Protein AF-A0A6J6X0B5-F1 (afdb_monomer_lite)

Structure (mmCIF, N/CA/C/O backbone):
data_AF-A0A6J6X0B5-F1
#
_entry.id   AF-A0A6J6X0B5-F1
#
loop_
_atom_site.group_PDB
_atom_site.id
_atom_site.type_symbol
_atom_site.label_atom_id
_atom_site.label_alt_id
_atom_site.label_comp_id
_atom_site.label_asym_id
_atom_site.label_entity_id
_atom_site.label_seq_id
_atom_site.pdbx_PDB_ins_code
_atom_site.Cartn_x
_atom_site.Cartn_y
_atom_site.Cartn_z
_atom_site.occupancy
_atom_site.B_iso_or_equiv
_atom_site.auth_seq_id
_atom_site.auth_comp_id
_atom_site.auth_asym_id
_atom_site.auth_atom_id
_atom_site.pdbx_PDB_model_num
ATOM 1 N N . MET A 1 1 ? 10.372 -10.178 34.412 1.00 52.25 1 MET A N 1
ATOM 2 C CA . MET A 1 1 ? 10.028 -9.208 33.349 1.00 52.25 1 MET A CA 1
ATOM 3 C C . MET A 1 1 ? 9.030 -8.220 33.935 1.00 52.25 1 MET A C 1
ATOM 5 O O . MET A 1 1 ? 7.958 -8.653 34.340 1.00 52.25 1 MET A O 1
ATOM 9 N N . ALA A 1 2 ? 9.404 -6.947 34.092 1.00 66.31 2 ALA A N 1
ATOM 10 C CA . ALA A 1 2 ? 8.510 -5.926 34.645 1.00 66.31 2 ALA A CA 1
ATOM 11 C C . ALA A 1 2 ? 7.357 -5.658 33.664 1.00 66.31 2 ALA A C 1
ATOM 13 O O . ALA A 1 2 ? 7.589 -5.538 32.460 1.00 66.31 2 ALA A O 1
ATOM 14 N N . ARG A 1 3 ? 6.118 -5.603 34.161 1.00 75.75 3 ARG A N 1
ATOM 15 C CA . ARG A 1 3 ? 4.945 -5.276 33.338 1.00 75.75 3 ARG A CA 1
ATOM 16 C C . ARG A 1 3 ? 4.846 -3.751 33.227 1.00 75.75 3 ARG A C 1
ATOM 18 O O . ARG A 1 3 ? 4.782 -3.065 34.243 1.00 75.75 3 ARG A O 1
ATOM 25 N N . GLY A 1 4 ? 4.868 -3.229 32.002 1.00 88.75 4 GLY A N 1
ATOM 26 C CA . GLY A 1 4 ? 4.650 -1.810 31.712 1.00 88.75 4 GLY A CA 1
ATOM 27 C C . GLY A 1 4 ? 3.237 -1.554 31.182 1.00 88.75 4 GLY A C 1
ATOM 28 O O . GLY A 1 4 ? 2.674 -2.407 30.498 1.00 88.75 4 GLY A O 1
ATOM 29 N N . LEU A 1 5 ? 2.667 -0.390 31.494 1.00 92.00 5 LEU A N 1
ATOM 30 C CA . LEU A 1 5 ? 1.427 0.121 30.897 1.00 92.00 5 LEU A CA 1
ATOM 31 C C . LEU A 1 5 ? 1.783 1.261 29.943 1.00 92.00 5 LEU A C 1
ATOM 33 O O . LEU A 1 5 ? 2.455 2.210 30.342 1.00 92.00 5 LEU A O 1
ATOM 37 N N . GLN A 1 6 ? 1.299 1.198 28.705 1.00 95.00 6 GLN A N 1
ATOM 38 C CA . GLN A 1 6 ? 1.452 2.287 27.745 1.00 95.00 6 GLN A CA 1
ATOM 39 C C . GLN A 1 6 ? 0.264 3.249 27.841 1.00 95.00 6 GLN A C 1
ATOM 41 O O . GLN A 1 6 ? -0.893 2.825 27.819 1.00 95.00 6 GLN A O 1
ATOM 46 N N . CYS A 1 7 ? 0.532 4.550 27.955 1.00 95.31 7 CYS A N 1
ATOM 47 C CA . CYS A 1 7 ? -0.512 5.565 27.973 1.00 95.31 7 CYS A CA 1
ATOM 48 C C . CYS A 1 7 ? -1.160 5.677 26.579 1.00 95.31 7 CYS A C 1
ATOM 50 O O . CYS A 1 7 ? -0.461 6.000 25.619 1.00 95.31 7 CYS A O 1
ATOM 52 N N . PRO A 1 8 ? -2.485 5.506 26.439 1.00 94.06 8 PRO A N 1
ATOM 53 C CA . PRO A 1 8 ? -3.147 5.581 25.136 1.00 94.06 8 PRO A CA 1
ATOM 54 C C . PRO A 1 8 ? -3.218 7.005 24.564 1.00 94.06 8 PRO A C 1
ATOM 56 O O . PRO A 1 8 ? -3.499 7.170 23.385 1.00 94.06 8 PRO A O 1
ATOM 59 N N . ALA A 1 9 ? -2.997 8.038 25.385 1.00 93.38 9 ALA A N 1
ATOM 60 C CA . ALA A 1 9 ? -3.086 9.428 24.941 1.00 93.38 9 ALA A CA 1
ATOM 61 C C . ALA A 1 9 ? -1.769 9.958 24.355 1.00 93.38 9 ALA A C 1
ATOM 63 O O . ALA A 1 9 ? -1.801 10.684 23.370 1.00 93.38 9 ALA A O 1
ATOM 64 N N . CYS A 1 10 ? -0.625 9.615 24.954 1.00 95.19 10 CYS A N 1
ATOM 65 C CA . CYS A 1 10 ? 0.684 10.131 24.532 1.00 95.19 10 CYS A CA 1
ATOM 66 C C . CYS A 1 10 ? 1.710 9.046 24.177 1.00 95.19 10 CYS A C 1
ATOM 68 O O . CYS A 1 10 ? 2.812 9.376 23.760 1.00 95.19 10 CYS A O 1
ATOM 70 N N . GLY A 1 11 ? 1.383 7.761 24.345 1.00 96.00 11 GLY A N 1
ATOM 71 C CA . GLY A 1 11 ? 2.274 6.645 24.011 1.00 96.00 11 GLY A CA 1
ATOM 72 C C . GLY A 1 11 ? 3.385 6.360 25.029 1.00 96.00 11 GLY A C 1
ATOM 73 O O . GLY A 1 11 ? 4.136 5.407 24.831 1.00 96.00 11 GLY A O 1
ATOM 74 N N . GLU A 1 12 ? 3.478 7.132 26.115 1.00 96.38 12 GLU A N 1
ATOM 75 C CA . GLU A 1 12 ? 4.489 6.972 27.171 1.00 96.38 12 GLU A CA 1
ATOM 76 C C . GLU A 1 12 ? 4.373 5.602 27.865 1.00 96.38 12 GLU A C 1
ATOM 78 O O . GLU A 1 12 ? 3.269 5.168 28.210 1.00 96.38 12 GLU A O 1
ATOM 83 N N . HIS A 1 13 ? 5.500 4.922 28.095 1.00 95.00 13 HIS A N 1
ATOM 84 C CA . HIS A 1 13 ? 5.550 3.648 28.823 1.00 95.00 13 HIS A CA 1
ATOM 85 C C . HIS A 1 13 ? 5.800 3.881 30.314 1.00 95.00 13 HIS A C 1
ATOM 87 O O . HIS A 1 13 ? 6.840 4.404 30.709 1.00 95.00 13 HIS A O 1
ATOM 93 N N . HIS A 1 14 ? 4.870 3.439 31.155 1.00 93.19 14 HIS A N 1
ATOM 94 C CA . HIS A 1 14 ? 4.977 3.529 32.608 1.00 93.19 14 HIS A CA 1
ATOM 95 C C . HIS A 1 14 ? 5.323 2.171 33.211 1.00 93.19 14 HIS A C 1
ATOM 97 O O . HIS A 1 14 ? 4.631 1.179 32.967 1.00 93.19 14 HIS A O 1
ATOM 103 N N . ARG A 1 15 ? 6.377 2.130 34.034 1.00 92.50 15 ARG A N 1
ATOM 104 C CA . ARG A 1 15 ? 6.694 0.959 34.860 1.00 92.50 15 ARG A CA 1
ATOM 105 C C . ARG A 1 15 ? 5.747 0.895 36.052 1.00 92.50 15 ARG A C 1
ATOM 107 O O . ARG A 1 15 ? 5.563 1.888 36.750 1.00 92.50 15 ARG A O 1
ATOM 114 N N . ILE A 1 16 ? 5.154 -0.273 36.271 1.00 87.94 16 ILE A N 1
ATOM 115 C CA . ILE A 1 16 ? 4.194 -0.529 37.351 1.00 87.94 16 ILE A CA 1
ATOM 116 C C . ILE A 1 16 ? 4.906 -1.352 38.425 1.00 87.94 16 ILE A C 1
ATOM 118 O O . ILE A 1 16 ? 4.519 -2.474 38.745 1.00 87.94 16 ILE A O 1
ATOM 122 N N . ASP A 1 17 ? 6.008 -0.824 38.941 1.00 84.50 17 ASP A N 1
ATOM 123 C CA . ASP A 1 17 ? 6.748 -1.503 39.996 1.00 84.50 17 ASP A CA 1
ATOM 124 C C . ASP A 1 17 ? 6.083 -1.147 41.338 1.00 84.50 17 ASP A C 1
ATOM 126 O O . ASP A 1 17 ? 6.247 -0.047 41.859 1.00 84.50 17 ASP A O 1
ATOM 130 N N . GLY A 1 18 ? 5.254 -2.058 41.863 1.00 81.69 18 GLY A N 1
ATOM 131 C CA . GLY A 1 18 ? 4.660 -1.952 43.206 1.00 81.69 18 GLY A CA 1
ATOM 132 C C . GLY A 1 18 ? 3.299 -1.250 43.317 1.00 81.69 18 GLY A C 1
ATOM 133 O O . GLY A 1 18 ? 2.804 -1.075 44.428 1.00 81.69 18 GLY A O 1
ATOM 134 N N . ALA A 1 19 ? 2.654 -0.869 42.210 1.00 83.00 19 ALA A N 1
ATOM 135 C CA . ALA A 1 19 ? 1.306 -0.302 42.281 1.00 83.00 19 ALA A CA 1
ATOM 136 C C . ALA A 1 19 ? 0.269 -1.395 42.596 1.00 83.00 19 ALA A C 1
ATOM 138 O O . ALA A 1 19 ? 0.211 -2.425 41.919 1.00 83.00 19 ALA A O 1
ATOM 139 N N . ALA A 1 20 ? -0.576 -1.163 43.604 1.00 84.94 20 ALA A N 1
ATOM 140 C CA . ALA A 1 20 ? -1.647 -2.091 43.946 1.00 84.94 20 ALA A CA 1
ATOM 141 C C . ALA A 1 20 ? -2.627 -2.252 42.762 1.00 84.94 20 ALA A C 1
ATOM 143 O O . ALA A 1 20 ? -2.959 -1.256 42.102 1.00 84.94 20 ALA A O 1
ATOM 144 N N . PRO A 1 21 ? -3.117 -3.471 42.474 1.00 87.62 21 PRO A N 1
ATOM 145 C CA . PRO A 1 21 ? -4.128 -3.678 41.442 1.00 87.62 21 PRO A CA 1
ATOM 146 C C . PRO A 1 21 ? -5.363 -2.813 41.728 1.00 87.62 21 PRO A C 1
ATOM 148 O O . PRO A 1 21 ? -5.846 -2.753 42.855 1.00 87.62 21 PRO A O 1
ATOM 151 N N . GLY A 1 22 ? -5.857 -2.111 40.706 1.00 87.38 22 GLY A N 1
ATOM 152 C CA . GLY A 1 22 ? -6.975 -1.174 40.837 1.00 87.38 22 GLY A CA 1
ATOM 153 C C . GLY A 1 22 ? -6.598 0.248 41.269 1.00 87.38 22 GLY A C 1
ATOM 154 O O . GLY A 1 22 ? -7.472 1.117 41.231 1.00 87.38 22 GLY A O 1
ATOM 155 N N . SER A 1 23 ? -5.332 0.513 41.614 1.00 92.25 23 SER A N 1
ATOM 156 C CA . SER A 1 23 ? -4.853 1.874 41.885 1.00 92.25 23 SER A CA 1
ATOM 157 C C . SER A 1 23 ? -4.859 2.747 40.624 1.00 92.25 23 SER A C 1
ATOM 159 O O . SER A 1 23 ? -4.751 2.268 39.488 1.00 92.25 23 SER A O 1
ATOM 161 N N . THR A 1 24 ? -5.018 4.053 40.829 1.00 93.88 24 THR A N 1
ATOM 162 C CA . THR A 1 24 ? -4.945 5.068 39.776 1.00 93.88 24 THR A CA 1
ATOM 163 C C . THR A 1 24 ? -3.661 5.876 39.902 1.00 93.88 24 THR A C 1
ATOM 165 O O . THR A 1 24 ? -3.331 6.324 40.997 1.00 93.88 24 THR A O 1
ATOM 168 N N . PHE A 1 25 ? -2.973 6.123 38.790 1.00 93.62 25 PHE A N 1
ATOM 169 C CA . PHE A 1 25 ? -1.773 6.964 38.733 1.00 93.62 25 PHE A CA 1
ATOM 170 C C . PHE A 1 25 ? -1.880 7.982 37.591 1.00 93.62 25 PHE A C 1
ATOM 172 O O . PHE A 1 25 ? -2.652 7.794 36.651 1.00 93.62 25 PHE A O 1
ATOM 179 N N . LYS A 1 26 ? -1.136 9.089 37.662 1.00 95.94 26 LYS A N 1
ATOM 180 C CA . LYS A 1 26 ? -1.104 10.097 36.590 1.00 95.94 26 LYS A CA 1
ATOM 181 C C . LYS A 1 26 ? 0.029 9.800 35.609 1.00 95.94 26 LYS A C 1
ATOM 183 O O . LYS A 1 26 ? 1.147 9.507 36.021 1.00 95.94 26 LYS A O 1
ATOM 188 N N . CYS A 1 27 ? -0.259 9.900 34.316 1.00 95.31 27 CYS A N 1
ATOM 189 C CA . CYS A 1 27 ? 0.742 9.810 33.258 1.00 95.31 27 CYS A CA 1
ATOM 190 C C . CYS A 1 27 ? 1.708 11.004 33.332 1.00 95.31 27 CYS A C 1
ATOM 192 O O . CYS A 1 27 ? 1.263 12.149 33.346 1.00 95.31 27 CYS A O 1
ATOM 194 N N . GLY A 1 28 ? 3.018 10.747 33.326 1.00 93.44 28 GLY A N 1
ATOM 195 C CA . GLY A 1 28 ? 4.046 11.796 33.325 1.00 93.44 28 GLY A CA 1
ATOM 196 C C . GLY A 1 28 ? 4.048 12.678 32.069 1.00 93.44 28 GLY A C 1
ATOM 197 O O . GLY A 1 28 ? 4.329 13.864 32.175 1.00 93.44 28 GLY A O 1
ATOM 198 N N . GLY A 1 29 ? 3.680 12.128 30.904 1.00 94.75 29 GLY A N 1
ATOM 199 C CA . GLY A 1 29 ? 3.691 12.862 29.633 1.00 94.75 29 GLY A CA 1
ATOM 200 C C . GLY A 1 29 ? 2.481 13.780 29.428 1.00 94.75 29 GLY A C 1
ATOM 201 O O . GLY A 1 29 ? 2.630 14.926 29.023 1.00 94.75 29 GLY A O 1
ATOM 202 N N . CYS A 1 30 ? 1.266 13.298 29.719 1.00 95.56 30 CYS A N 1
ATOM 203 C CA . CYS A 1 30 ? 0.022 14.032 29.429 1.00 95.56 30 CYS A CA 1
ATOM 204 C C . CYS A 1 30 ? -0.853 14.330 30.654 1.00 95.56 30 CYS A C 1
ATOM 206 O O . CYS A 1 30 ? -1.961 14.841 30.502 1.00 95.56 30 CYS A O 1
ATOM 208 N N . SER A 1 31 ? -0.408 13.992 31.869 1.00 96.25 31 SER A N 1
ATOM 209 C CA . SER A 1 31 ? -1.115 14.190 33.150 1.00 96.25 31 SER A CA 1
ATOM 210 C C . SER A 1 31 ? -2.468 13.476 33.324 1.00 96.25 31 SER A C 1
ATOM 212 O O . SER A 1 31 ? -3.065 13.549 34.402 1.00 96.25 31 SER A O 1
ATOM 214 N N . ARG A 1 32 ? -2.949 12.725 32.320 1.00 95.62 32 ARG A N 1
ATOM 215 C CA . ARG A 1 32 ? -4.179 11.922 32.431 1.00 95.62 32 ARG A CA 1
ATOM 216 C C . ARG A 1 32 ? -4.053 10.836 33.497 1.00 95.62 32 ARG A C 1
ATOM 218 O O . ARG A 1 32 ? -3.011 10.200 33.639 1.00 95.62 32 ARG A O 1
ATOM 225 N N . THR A 1 33 ? -5.143 10.605 34.222 1.00 95.62 33 THR A N 1
ATOM 226 C CA . THR A 1 33 ? -5.249 9.543 35.226 1.00 95.62 33 THR A CA 1
ATOM 227 C C . THR A 1 33 ? -5.516 8.202 34.544 1.00 95.62 33 THR A C 1
ATOM 229 O O . THR A 1 33 ? -6.481 8.061 33.797 1.00 95.62 33 THR A O 1
ATOM 232 N N . LEU A 1 34 ? -4.650 7.223 34.791 1.00 93.00 34 LEU A N 1
ATOM 233 C CA . LEU A 1 34 ? -4.733 5.858 34.282 1.00 93.00 34 LEU A CA 1
ATOM 234 C C . LEU A 1 34 ? -5.042 4.907 35.440 1.00 93.00 34 LEU A C 1
ATOM 236 O O . LEU A 1 34 ? -4.561 5.106 36.556 1.00 93.00 34 LEU A O 1
ATOM 240 N N . ARG A 1 35 ? -5.841 3.871 35.176 1.00 91.75 35 ARG A N 1
ATOM 241 C CA . ARG A 1 35 ? -6.197 2.837 36.155 1.00 91.75 35 ARG A CA 1
ATOM 242 C C . ARG A 1 35 ? -5.430 1.557 35.845 1.00 91.75 35 ARG A C 1
ATOM 244 O O . ARG A 1 35 ? -5.450 1.101 34.703 1.00 91.75 35 ARG A O 1
ATOM 251 N N . VAL A 1 36 ? -4.773 0.977 36.848 1.00 92.69 36 VAL A N 1
ATOM 252 C CA . VAL A 1 36 ? -4.102 -0.322 36.706 1.00 92.69 36 VAL A CA 1
ATOM 253 C C . VAL A 1 36 ? -5.187 -1.401 36.621 1.00 92.69 36 VAL A C 1
ATOM 255 O O . VAL A 1 36 ? -5.964 -1.526 37.576 1.00 92.69 36 VAL A O 1
ATOM 258 N N . PRO A 1 37 ? -5.289 -2.166 35.516 1.00 82.25 37 PRO A N 1
ATOM 259 C CA . PRO A 1 37 ? -6.246 -3.259 35.431 1.00 82.25 37 PRO A CA 1
ATOM 260 C C . PRO A 1 37 ? -5.951 -4.243 36.561 1.00 82.25 37 PRO A C 1
ATOM 262 O O . PRO A 1 37 ? -4.814 -4.686 36.739 1.00 82.25 37 PRO A O 1
ATOM 265 N N . GLY A 1 38 ? -6.969 -4.523 37.375 1.00 82.06 38 GLY A N 1
ATOM 266 C CA . GLY A 1 38 ? -6.853 -5.529 38.417 1.00 82.06 38 GLY A CA 1
ATOM 267 C C . GLY A 1 38 ? -6.470 -6.860 37.782 1.00 82.06 38 GLY A C 1
ATOM 268 O O . GLY A 1 38 ? -6.958 -7.191 36.701 1.00 82.06 38 GLY A O 1
ATOM 269 N N . SER A 1 39 ? -5.583 -7.613 38.437 1.00 69.25 39 SER A N 1
ATOM 270 C CA . SER A 1 39 ? -5.391 -9.014 38.068 1.00 69.25 39 SER A CA 1
ATOM 271 C C . SER A 1 39 ? -6.773 -9.670 38.064 1.00 69.25 39 SER A C 1
ATOM 273 O O . SER A 1 39 ? -7.515 -9.431 39.023 1.00 69.25 39 SER A O 1
ATOM 275 N N . PRO A 1 40 ? -7.155 -10.426 37.015 1.00 70.31 40 PRO A N 1
ATOM 276 C CA . PRO A 1 40 ? -8.426 -11.133 37.014 1.00 70.31 40 PRO A CA 1
ATOM 277 C C . PRO A 1 40 ? -8.503 -11.908 38.323 1.00 70.31 40 PRO A C 1
ATOM 279 O O . PRO A 1 40 ? -7.581 -12.657 38.652 1.00 70.31 40 PRO A O 1
ATOM 282 N N . ALA A 1 41 ? -9.532 -11.613 39.118 1.00 57.62 41 ALA A N 1
ATOM 283 C CA . ALA A 1 41 ? -9.755 -12.297 40.374 1.00 57.62 41 ALA A CA 1
ATOM 284 C C . ALA A 1 41 ? -9.790 -13.790 40.054 1.00 57.62 41 ALA A C 1
ATOM 286 O O . ALA A 1 41 ? -10.599 -14.218 39.230 1.00 57.62 41 ALA A O 1
ATOM 287 N N . THR A 1 42 ? -8.872 -14.556 40.645 1.00 59.34 42 THR A N 1
ATOM 288 C CA . THR A 1 42 ? -8.931 -16.014 40.619 1.00 59.34 42 THR A CA 1
ATOM 289 C C . THR A 1 42 ? -10.353 -16.385 41.030 1.00 59.34 42 THR A C 1
ATOM 291 O O . THR A 1 42 ? -10.757 -15.994 42.131 1.00 59.34 42 THR A O 1
ATOM 294 N N . PRO A 1 43 ? -11.152 -17.025 40.157 1.00 55.75 43 PRO A N 1
ATOM 295 C CA . PRO A 1 43 ? -12.517 -17.362 40.514 1.00 55.75 43 PRO A CA 1
ATOM 296 C C . PRO A 1 43 ? -12.455 -18.227 41.777 1.00 55.75 43 PRO A C 1
ATOM 298 O O . PRO A 1 43 ? -11.626 -19.143 41.831 1.00 55.75 43 PRO A O 1
ATOM 301 N N . PRO A 1 44 ? -13.254 -17.936 42.819 1.00 55.91 44 PRO A N 1
ATOM 302 C CA . PRO A 1 44 ? -13.352 -18.850 43.942 1.00 55.91 44 PRO A CA 1
ATOM 303 C C . PRO A 1 44 ? -13.782 -20.206 43.381 1.00 55.91 44 PRO A C 1
ATOM 305 O O . PRO A 1 44 ? -14.741 -20.280 42.613 1.00 55.91 44 PRO A O 1
ATOM 308 N N . SER A 1 45 ? -13.041 -21.264 43.721 1.00 56.00 45 SER A N 1
ATOM 309 C CA . SER A 1 45 ? -13.440 -22.647 43.467 1.00 56.00 45 SER A CA 1
ATOM 310 C C . SER A 1 45 ? -14.797 -22.889 44.120 1.00 56.00 45 SER A C 1
ATOM 312 O O . SER A 1 45 ? -14.884 -23.240 45.295 1.00 56.00 45 SER A O 1
ATOM 314 N N . SER A 1 46 ? -15.864 -22.661 43.364 1.00 53.88 46 SER A N 1
ATOM 315 C CA . SER A 1 46 ? -17.211 -23.061 43.723 1.00 53.88 46 SER A CA 1
ATOM 316 C C . SER A 1 46 ? -17.373 -24.520 43.334 1.00 53.88 46 SER A C 1
ATOM 318 O O . SER A 1 46 ? -17.504 -24.876 42.164 1.00 53.88 46 SER A O 1
ATOM 320 N N . SER A 1 47 ? -17.303 -25.358 44.358 1.00 50.97 47 SER A N 1
ATOM 321 C CA . SER A 1 47 ? -17.702 -26.753 44.350 1.00 50.97 47 SER A CA 1
ATOM 322 C C . SER A 1 47 ? -19.083 -26.937 43.709 1.00 50.97 47 SER A C 1
ATOM 324 O O . SER A 1 47 ? -20.032 -26.245 44.060 1.00 50.97 47 SER A O 1
ATOM 326 N N . SER A 1 48 ? -19.159 -27.915 42.807 1.00 53.28 48 SER A N 1
ATOM 327 C CA . SER A 1 48 ? -20.287 -28.828 42.591 1.00 53.28 48 SER A CA 1
ATOM 328 C C . SER A 1 48 ? -21.706 -28.242 42.594 1.00 53.28 48 SER A C 1
ATOM 330 O O . SER A 1 48 ? -22.360 -28.192 43.631 1.00 53.28 48 SER A O 1
ATOM 332 N N . ALA A 1 49 ? -22.256 -27.982 41.405 1.00 48.94 49 ALA A N 1
ATOM 333 C CA . ALA A 1 49 ? -23.697 -28.094 41.183 1.00 48.94 49 ALA A CA 1
ATOM 334 C C . ALA A 1 49 ? -23.997 -28.558 39.750 1.00 48.94 49 ALA A C 1
ATOM 336 O O . ALA A 1 49 ? -23.907 -27.817 38.775 1.00 48.94 49 ALA A O 1
ATOM 337 N N . THR A 1 50 ? -24.339 -29.837 39.676 1.00 57.34 50 THR A N 1
ATOM 338 C CA . THR A 1 50 ? -25.009 -30.555 38.595 1.00 57.34 50 THR A CA 1
ATOM 339 C C . THR A 1 50 ? -26.264 -29.829 38.103 1.00 57.34 50 THR A C 1
ATOM 341 O O . THR A 1 50 ? -27.143 -29.532 38.906 1.00 57.34 50 THR A O 1
ATOM 344 N N . SER A 1 51 ? -26.382 -29.620 36.788 1.00 49.31 51 SER A N 1
ATOM 345 C CA . SER A 1 51 ? -27.636 -29.518 36.010 1.00 49.31 51 SER A CA 1
ATOM 346 C C . SER A 1 51 ? -27.244 -29.556 34.524 1.00 49.31 51 SER A C 1
ATOM 348 O O . SER A 1 51 ? -26.622 -28.632 34.019 1.00 49.31 51 SER A O 1
ATOM 350 N N . SER A 1 52 ? -27.269 -30.721 33.878 1.00 48.16 52 SER A N 1
ATOM 351 C CA . SER A 1 52 ? -28.426 -31.269 33.152 1.00 48.16 52 SER A CA 1
ATOM 352 C C . SER A 1 52 ? -28.835 -30.430 31.935 1.00 48.16 52 SER A C 1
ATOM 354 O O . SER A 1 52 ? -29.526 -29.432 32.068 1.00 48.16 52 SER A O 1
ATOM 356 N N . ALA A 1 53 ? -28.400 -30.920 30.768 1.00 53.00 53 ALA A N 1
ATOM 357 C CA . ALA A 1 53 ? -29.095 -30.986 29.479 1.00 53.00 53 ALA A CA 1
ATOM 358 C C . ALA A 1 53 ? -29.859 -29.753 28.949 1.00 53.00 53 ALA A C 1
ATOM 360 O O . ALA A 1 53 ? -30.862 -29.333 29.512 1.00 53.00 53 ALA A O 1
ATOM 361 N N . THR A 1 54 ? -29.529 -29.332 27.723 1.00 50.25 54 THR A N 1
ATOM 362 C CA . THR A 1 54 ? -30.387 -29.602 26.547 1.00 50.25 54 THR A CA 1
ATOM 363 C C . THR A 1 54 ? -29.653 -29.233 25.260 1.00 50.25 54 THR A C 1
ATOM 365 O O . THR A 1 54 ? -29.305 -28.083 25.005 1.00 50.25 54 THR A O 1
ATOM 368 N N . SER A 1 55 ? -29.431 -30.262 24.449 1.00 51.34 55 SER A N 1
ATOM 369 C CA . SER A 1 55 ? -29.045 -30.204 23.048 1.00 51.34 55 SER A CA 1
ATOM 370 C C . SER A 1 55 ? -30.110 -29.495 22.216 1.00 51.34 55 SER A C 1
ATOM 372 O O . SER A 1 55 ? -31.297 -29.769 22.362 1.00 51.34 55 SER A O 1
ATOM 374 N N . SER A 1 56 ? -29.696 -28.682 21.251 1.00 52.94 56 SER A N 1
ATOM 375 C CA . SER A 1 56 ? -30.471 -28.472 20.026 1.00 52.94 56 SER A CA 1
ATOM 376 C C . SER A 1 56 ? -29.506 -28.232 18.878 1.00 52.94 56 SER A C 1
ATOM 378 O O . SER A 1 56 ? -29.026 -27.129 18.633 1.00 52.94 56 SER A O 1
ATOM 380 N N . ALA A 1 57 ? -29.188 -29.343 18.221 1.00 51.62 57 ALA A N 1
ATOM 381 C CA . ALA A 1 57 ? -28.749 -29.360 16.847 1.00 5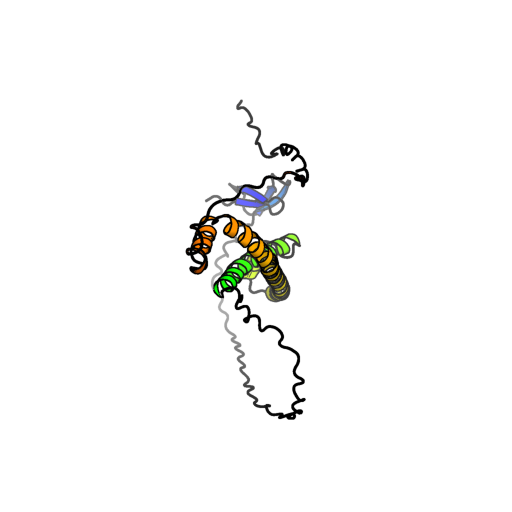1.62 57 ALA A CA 1
ATOM 382 C C . ALA A 1 57 ? -29.922 -28.918 15.964 1.00 51.62 57 ALA A C 1
ATOM 384 O O . ALA A 1 57 ? -31.014 -29.465 16.091 1.00 51.62 57 ALA A O 1
ATOM 385 N N . THR A 1 58 ? -29.667 -28.003 15.033 1.00 49.94 58 THR A N 1
ATOM 386 C CA . THR A 1 58 ? -30.509 -27.850 13.845 1.00 49.94 58 THR A CA 1
ATOM 387 C C . THR A 1 58 ? -29.601 -27.829 12.630 1.00 49.94 58 THR A C 1
ATOM 389 O O . THR A 1 58 ? -29.003 -26.817 12.271 1.00 49.94 58 THR A O 1
ATOM 392 N N . SER A 1 59 ? -29.477 -29.006 12.027 1.00 57.16 59 SER A N 1
ATOM 393 C CA . SER A 1 59 ? -29.024 -29.206 10.657 1.00 57.16 59 SER A CA 1
ATOM 394 C C . SER A 1 59 ? -30.157 -28.871 9.687 1.00 57.16 59 SER A C 1
ATOM 396 O O . SER A 1 59 ? -31.296 -29.256 9.929 1.00 57.16 59 SER A O 1
ATOM 398 N N . SER A 1 60 ? -29.831 -28.212 8.577 1.00 52.50 60 SER A N 1
ATOM 399 C CA . SER A 1 60 ? -30.537 -28.205 7.277 1.00 52.50 60 SER A CA 1
ATOM 400 C C . SER A 1 60 ? -29.579 -27.469 6.321 1.00 52.50 60 SER A C 1
ATOM 402 O O . SER A 1 60 ? -29.329 -26.292 6.538 1.00 52.50 60 SER A O 1
ATOM 404 N N . ALA A 1 61 ? -28.812 -28.052 5.390 1.00 51.59 61 ALA A N 1
ATOM 405 C CA . ALA A 1 61 ? -29.100 -29.040 4.346 1.00 51.59 61 ALA A CA 1
ATOM 406 C C . ALA A 1 61 ? -30.330 -28.651 3.515 1.00 51.59 61 ALA A C 1
ATOM 408 O O . ALA A 1 61 ? -31.421 -28.653 4.071 1.00 51.59 61 ALA A O 1
ATOM 409 N N . THR A 1 62 ? -30.103 -28.315 2.229 1.00 42.78 62 THR A N 1
ATOM 410 C CA . THR A 1 62 ? -31.016 -28.142 1.057 1.00 42.78 62 THR A CA 1
ATOM 411 C C . THR A 1 62 ? -30.455 -26.974 0.218 1.00 42.78 62 THR A C 1
ATOM 413 O O . THR A 1 62 ? -30.174 -25.929 0.786 1.00 42.78 62 THR A O 1
ATOM 416 N N . SER A 1 63 ? -30.194 -26.988 -1.091 1.00 47.09 63 SER A N 1
ATOM 417 C CA . SER A 1 63 ? -30.345 -27.917 -2.224 1.00 47.09 63 SER A CA 1
ATOM 418 C C . SER A 1 63 ? -29.505 -27.327 -3.373 1.00 47.09 63 SER A C 1
ATOM 420 O O . SER A 1 63 ? -29.515 -26.117 -3.582 1.00 47.09 63 SER A O 1
ATOM 422 N N . SER A 1 64 ? -28.689 -28.113 -4.071 1.00 51.53 64 SER A N 1
ATOM 423 C CA . SER A 1 64 ? -28.957 -28.594 -5.439 1.00 51.53 64 SER A CA 1
ATOM 424 C C . SER A 1 64 ? -29.779 -27.639 -6.315 1.00 51.53 64 SER A C 1
ATOM 426 O O . SER A 1 64 ? -31.002 -27.611 -6.236 1.00 51.53 64 SER A O 1
ATOM 428 N N . GLY A 1 65 ? -29.087 -26.922 -7.202 1.00 44.66 65 GLY A N 1
ATOM 429 C CA . GLY A 1 65 ? -29.661 -26.121 -8.283 1.00 44.66 65 GLY A CA 1
ATOM 430 C C . GLY A 1 65 ? -28.762 -26.163 -9.516 1.00 44.66 65 GLY A C 1
ATOM 431 O O . GLY A 1 65 ? -28.151 -25.166 -9.882 1.00 44.66 65 GLY A O 1
ATOM 432 N N . ALA A 1 66 ? -28.646 -27.344 -10.123 1.00 50.69 66 ALA A N 1
ATOM 433 C CA . ALA A 1 66 ? -28.192 -27.493 -11.497 1.00 50.69 66 ALA A CA 1
ATOM 434 C C . ALA A 1 66 ? -29.377 -27.211 -12.438 1.00 50.69 66 ALA A C 1
ATOM 436 O O . ALA A 1 66 ? -30.374 -27.924 -12.403 1.00 50.69 66 ALA A O 1
ATOM 437 N N . ALA A 1 67 ? -29.245 -26.187 -13.277 1.00 50.16 67 ALA A N 1
ATOM 438 C CA . ALA A 1 67 ? -29.993 -25.983 -14.519 1.00 50.16 67 ALA A CA 1
ATOM 439 C C . ALA A 1 67 ? -29.036 -25.201 -15.439 1.00 50.16 67 ALA A C 1
ATOM 441 O O . ALA A 1 67 ? -28.665 -24.073 -15.140 1.00 50.16 67 ALA A O 1
ATOM 442 N N . GLN A 1 68 ? -28.319 -25.845 -16.356 1.00 47.53 68 GLN A N 1
ATOM 443 C CA . GLN A 1 68 ? -28.786 -26.348 -17.648 1.00 47.53 68 GLN A CA 1
ATOM 444 C C . GLN A 1 68 ? -29.295 -25.228 -18.579 1.00 47.53 68 GLN A C 1
ATOM 446 O O . GLN A 1 68 ? -30.369 -24.676 -18.393 1.00 47.53 68 GLN A O 1
ATOM 451 N N . ALA A 1 69 ? -28.490 -25.002 -19.624 1.00 49.06 69 ALA A N 1
ATOM 452 C CA . ALA A 1 69 ? -28.860 -24.620 -20.988 1.00 49.06 69 ALA A CA 1
ATOM 453 C C . ALA A 1 69 ? -29.468 -23.228 -21.271 1.00 49.06 69 ALA A C 1
ATOM 455 O O . ALA A 1 69 ? -30.664 -23.010 -21.115 1.00 49.06 69 ALA A O 1
ATOM 456 N N . LYS A 1 70 ? -28.665 -22.372 -21.931 1.00 49.78 70 LYS A N 1
ATOM 457 C CA . LYS A 1 70 ? -29.041 -21.767 -23.229 1.00 49.78 70 LYS A CA 1
ATOM 458 C C . LYS A 1 70 ? -27.831 -21.163 -23.972 1.00 49.78 70 LYS A C 1
ATOM 460 O O . LYS A 1 70 ? -27.506 -19.993 -23.843 1.00 49.78 70 LYS A O 1
ATOM 465 N N . ALA A 1 71 ? -27.179 -21.989 -24.782 1.00 55.62 71 ALA A N 1
ATOM 466 C CA . ALA A 1 71 ? -26.856 -21.651 -26.172 1.00 55.62 71 ALA A CA 1
ATOM 467 C C . ALA A 1 71 ? -27.792 -22.559 -26.995 1.00 55.62 71 ALA A C 1
ATOM 469 O O . ALA A 1 71 ? -27.951 -23.710 -26.573 1.00 55.62 71 ALA A O 1
ATOM 470 N N . PRO A 1 72 ? -28.490 -22.099 -28.051 1.00 57.16 72 PRO A N 1
ATOM 471 C CA . PRO A 1 72 ? -27.920 -21.354 -29.177 1.00 57.16 72 PRO A CA 1
ATOM 472 C C . PRO A 1 72 ? -28.802 -20.184 -29.671 1.00 57.16 72 PRO A C 1
ATOM 474 O O . PRO A 1 72 ? -30.018 -20.305 -29.719 1.00 57.16 72 PRO A O 1
ATOM 477 N N . GLU A 1 73 ? -28.206 -19.097 -30.161 1.00 49.75 73 GLU A N 1
ATOM 478 C CA . GLU A 1 73 ? -28.869 -18.323 -31.218 1.00 49.75 73 GLU A CA 1
ATOM 479 C C . GLU A 1 73 ? -27.848 -17.930 -32.279 1.00 49.75 73 GLU A C 1
ATOM 481 O O . GLU A 1 73 ? -26.975 -17.082 -32.110 1.00 49.75 73 GLU A O 1
ATOM 486 N N . SER A 1 74 ? -27.947 -18.683 -33.366 1.00 57.53 74 SER A N 1
ATOM 487 C CA . SER A 1 74 ? -27.352 -18.427 -34.659 1.00 57.53 74 SER A CA 1
ATOM 488 C C . SER A 1 74 ? -28.010 -17.179 -35.244 1.00 57.53 74 SER A C 1
ATOM 490 O O . SER A 1 74 ? -29.056 -17.287 -35.880 1.00 57.53 74 SER A O 1
ATOM 492 N N . GLU A 1 75 ? -27.394 -16.008 -35.075 1.00 51.94 75 GLU A N 1
ATOM 493 C CA . GLU A 1 75 ? -27.822 -14.795 -35.771 1.00 51.94 75 GLU A CA 1
ATOM 494 C C . GLU A 1 75 ? -26.842 -14.412 -36.892 1.00 51.94 75 GLU A C 1
ATOM 496 O O . GLU A 1 75 ? -25.768 -13.857 -36.685 1.00 51.94 75 GLU A O 1
ATOM 501 N N . LYS A 1 76 ? -27.292 -14.746 -38.107 1.00 57.12 76 LYS A N 1
ATOM 502 C CA . LYS A 1 76 ? -27.024 -14.130 -39.415 1.00 57.12 76 LYS A CA 1
ATOM 503 C C . LYS A 1 76 ? -25.577 -14.042 -39.943 1.00 57.12 76 LYS A C 1
ATOM 505 O O . LYS A 1 76 ? -24.789 -13.213 -39.488 1.00 57.12 76 LYS A O 1
ATOM 510 N N . PRO A 1 77 ? -25.284 -14.711 -41.082 1.00 56.78 77 PRO A N 1
ATOM 511 C CA . PRO A 1 77 ? -24.169 -14.327 -41.937 1.00 56.78 77 PRO A CA 1
ATOM 512 C C . PRO A 1 77 ? -24.516 -12.992 -42.610 1.00 56.78 77 PRO A C 1
ATOM 514 O O . PRO A 1 77 ? -25.067 -12.937 -43.711 1.00 56.78 77 PRO A O 1
ATOM 517 N N . THR A 1 78 ? -24.215 -11.885 -41.934 1.00 59.03 78 THR A N 1
ATOM 518 C CA . THR A 1 78 ? -24.280 -10.560 -42.552 1.00 59.03 78 THR A CA 1
ATOM 519 C C . THR A 1 78 ? -23.055 -10.393 -43.439 1.00 59.03 78 THR A C 1
ATOM 521 O O . THR A 1 78 ? -21.990 -9.969 -43.009 1.00 59.03 78 THR A O 1
ATOM 524 N N . ARG A 1 79 ? -23.253 -10.795 -44.697 1.00 55.72 79 ARG A N 1
ATOM 525 C CA . ARG A 1 79 ? -22.803 -10.106 -45.908 1.00 55.72 79 ARG A CA 1
ATOM 526 C C . ARG A 1 79 ? -21.396 -9.509 -45.810 1.00 55.72 79 ARG A C 1
ATOM 528 O O . ARG A 1 79 ? -21.220 -8.355 -45.433 1.00 55.72 79 ARG A O 1
ATOM 535 N N . GLN A 1 80 ? -20.430 -10.299 -46.277 1.00 53.81 80 GLN A N 1
ATOM 536 C CA . GLN A 1 80 ? -19.151 -9.847 -46.823 1.00 53.81 80 GLN A CA 1
ATOM 537 C C . GLN A 1 80 ? -19.359 -8.571 -47.657 1.00 53.81 80 GLN A C 1
ATOM 539 O O . GLN A 1 80 ? -19.770 -8.613 -48.819 1.00 53.81 80 GLN A O 1
ATOM 544 N N . VAL A 1 81 ? -19.085 -7.417 -47.051 1.00 59.16 81 VAL A N 1
ATOM 545 C CA . VAL A 1 81 ? -18.879 -6.176 -47.787 1.00 59.16 81 VAL A CA 1
ATOM 546 C C . VAL A 1 81 ? -17.482 -6.273 -48.372 1.00 59.16 81 VAL A C 1
ATOM 548 O O . VAL A 1 81 ? -16.471 -6.169 -47.682 1.00 59.16 81 VAL A O 1
ATOM 551 N N . ARG A 1 82 ? -17.494 -6.591 -49.666 1.00 55.50 82 ARG A N 1
ATOM 552 C CA . ARG A 1 82 ? -16.496 -6.309 -50.692 1.00 55.50 82 ARG A CA 1
ATOM 553 C C . ARG A 1 82 ? -15.402 -5.364 -50.191 1.00 55.50 82 ARG A C 1
ATOM 555 O O . ARG A 1 82 ? -15.621 -4.174 -49.995 1.00 55.50 82 ARG A O 1
ATOM 562 N N . SER A 1 83 ? -14.235 -5.962 -49.994 1.00 48.19 83 SER A N 1
ATOM 563 C CA . SER A 1 83 ? -12.977 -5.306 -49.685 1.00 48.19 83 SER A CA 1
ATOM 564 C C . SER A 1 83 ? -12.652 -4.309 -50.801 1.00 48.19 83 SER A C 1
ATOM 566 O O . SER A 1 83 ? -12.208 -4.690 -51.883 1.00 48.19 83 SER A O 1
ATOM 568 N N . GLU A 1 84 ? -12.936 -3.030 -50.568 1.00 53.56 84 GLU A N 1
ATOM 569 C CA . GLU A 1 84 ? -12.250 -1.958 -51.277 1.00 53.56 84 GLU A CA 1
ATOM 570 C C . GLU A 1 84 ? -10.804 -1.967 -50.796 1.00 53.56 84 GLU A C 1
ATOM 572 O O . GLU A 1 84 ? -10.524 -1.818 -49.603 1.00 53.56 84 GLU A O 1
ATOM 577 N N . ALA A 1 85 ? -9.902 -2.193 -51.749 1.00 55.59 85 ALA A N 1
ATOM 578 C CA . ALA A 1 85 ? -8.463 -2.148 -51.591 1.00 55.59 85 ALA A CA 1
ATOM 579 C C . ALA A 1 85 ? -8.045 -0.778 -51.041 1.00 55.59 85 ALA A C 1
ATOM 581 O O . ALA A 1 85 ? -7.747 0.158 -51.781 1.00 55.59 85 ALA A O 1
ATOM 582 N N . ARG A 1 86 ? -8.040 -0.652 -49.711 1.00 49.72 86 ARG A N 1
ATOM 583 C CA . ARG A 1 86 ? -7.365 0.451 -49.041 1.00 49.72 86 ARG A CA 1
ATOM 584 C C . ARG A 1 86 ? -5.860 0.226 -49.198 1.00 49.72 86 ARG A C 1
ATOM 586 O O . ARG A 1 86 ? -5.392 -0.887 -48.958 1.00 49.72 86 ARG A O 1
ATOM 593 N N . PRO A 1 87 ? -5.111 1.259 -49.611 1.00 57.88 87 PRO A N 1
ATOM 594 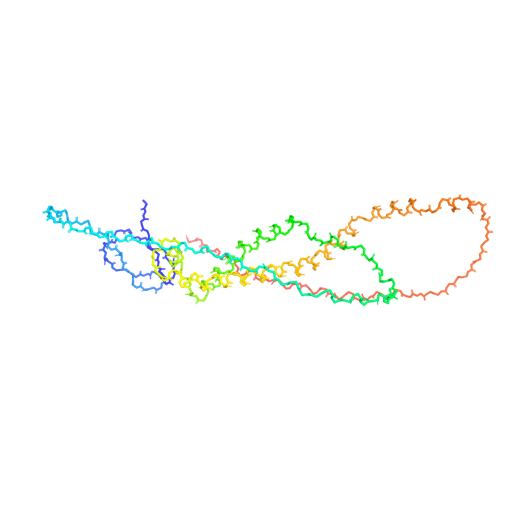C CA . PRO A 1 87 ? -3.685 1.159 -49.875 1.00 57.88 87 PRO A CA 1
ATOM 595 C C . PRO A 1 87 ? -2.972 0.662 -48.622 1.00 57.88 87 PRO A C 1
ATOM 597 O O . PRO A 1 87 ? -3.272 1.136 -47.525 1.00 57.88 87 PRO A O 1
ATOM 600 N N . ASN A 1 88 ? -2.075 -0.309 -48.827 1.00 55.03 88 ASN A N 1
ATOM 601 C CA . ASN A 1 88 ? -1.174 -0.924 -47.853 1.00 55.03 88 ASN A CA 1
ATOM 602 C C . ASN A 1 88 ? -0.859 0.021 -46.688 1.00 55.03 88 ASN A C 1
ATOM 604 O O . ASN A 1 88 ? 0.086 0.812 -46.732 1.00 55.03 88 ASN A O 1
ATOM 608 N N . LYS A 1 89 ? -1.648 -0.088 -45.616 1.00 51.34 89 LYS A N 1
ATOM 609 C CA . LYS A 1 89 ? -1.200 0.356 -44.306 1.00 51.34 89 LYS A CA 1
ATOM 610 C C . LYS A 1 89 ? -0.022 -0.547 -44.007 1.00 51.34 89 LYS A C 1
ATOM 612 O O . LYS A 1 89 ? -0.217 -1.751 -43.875 1.00 51.34 89 LYS A O 1
ATOM 617 N N . PHE A 1 90 ? 1.176 0.031 -44.004 1.00 50.28 90 PHE A N 1
ATOM 618 C CA . PHE A 1 90 ? 2.396 -0.603 -43.530 1.00 50.28 90 PHE A CA 1
ATOM 619 C C . PHE A 1 90 ? 2.047 -1.512 -42.350 1.00 50.28 90 PHE A C 1
ATOM 621 O O . PHE A 1 90 ? 1.683 -1.029 -41.276 1.00 50.28 90 PHE A O 1
ATOM 628 N N . HIS A 1 91 ? 2.103 -2.824 -42.584 1.00 46.38 91 HIS A N 1
ATOM 629 C CA . HIS A 1 91 ? 2.118 -3.822 -41.532 1.00 46.38 91 HIS A CA 1
ATOM 630 C C . HIS A 1 91 ? 3.434 -3.600 -40.791 1.00 46.38 91 HIS A C 1
ATOM 632 O O . HIS A 1 91 ? 4.459 -4.205 -41.097 1.00 46.38 91 HIS A O 1
ATOM 638 N N . LEU A 1 92 ? 3.423 -2.655 -39.852 1.00 54.53 92 LEU A N 1
ATOM 639 C CA . LEU A 1 92 ? 4.390 -2.676 -38.777 1.00 54.53 92 LEU A CA 1
ATOM 640 C C . LEU A 1 92 ? 4.237 -4.058 -38.127 1.00 54.53 92 LEU A C 1
ATOM 642 O O . LEU A 1 92 ? 3.094 -4.474 -37.888 1.00 54.53 92 LEU A O 1
ATOM 646 N N . PRO A 1 93 ? 5.337 -4.802 -37.917 1.00 54.88 93 PRO A N 1
ATOM 647 C CA . PRO A 1 93 ? 5.262 -6.069 -37.210 1.00 54.88 93 PRO A CA 1
ATOM 648 C C . PRO A 1 93 ? 4.498 -5.819 -35.906 1.00 54.88 93 PRO A C 1
ATOM 650 O O . PRO A 1 93 ? 4.718 -4.764 -35.297 1.00 54.88 93 PRO A O 1
ATOM 653 N N . PRO A 1 94 ? 3.563 -6.707 -35.510 1.00 59.31 94 PRO A N 1
ATOM 654 C CA . PRO A 1 94 ? 2.900 -6.589 -34.222 1.00 59.31 94 PRO A CA 1
ATOM 655 C C . PRO A 1 94 ? 4.008 -6.376 -33.204 1.00 59.31 94 PRO A C 1
ATOM 657 O O . PRO A 1 94 ? 4.921 -7.191 -33.095 1.00 59.31 94 PRO A O 1
ATOM 660 N N . TYR A 1 95 ? 4.005 -5.203 -32.579 1.00 47.47 95 TYR A N 1
ATOM 661 C CA . TYR A 1 95 ? 4.995 -4.869 -31.582 1.00 47.47 95 TYR A CA 1
ATOM 662 C C . TYR A 1 95 ? 4.719 -5.856 -30.450 1.00 47.47 95 TYR A C 1
ATOM 664 O O . TYR A 1 95 ? 3.841 -5.627 -29.621 1.00 47.47 95 TYR A O 1
ATOM 672 N N . GLU A 1 96 ? 5.434 -6.982 -30.429 1.00 49.66 96 GLU A N 1
ATOM 673 C CA . GLU A 1 96 ? 5.503 -7.924 -29.311 1.00 49.66 96 GLU A CA 1
ATOM 674 C C . GLU A 1 96 ? 6.224 -7.265 -28.117 1.00 49.66 96 GLU A C 1
ATOM 676 O O . GLU A 1 96 ? 6.981 -7.885 -27.384 1.00 49.66 96 GLU A O 1
ATOM 681 N N . GLY A 1 97 ? 5.967 -5.976 -27.883 1.00 53.31 97 GLY A N 1
ATOM 682 C CA . GLY A 1 97 ? 6.228 -5.265 -26.642 1.00 53.31 97 GLY A CA 1
ATOM 683 C C . GLY A 1 97 ? 5.168 -5.588 -25.594 1.00 53.31 97 GLY A C 1
ATOM 684 O O . GLY A 1 97 ? 4.830 -4.733 -24.779 1.00 53.31 97 GLY A O 1
ATOM 685 N N . ALA A 1 98 ? 4.629 -6.812 -25.606 1.00 57.62 98 ALA A N 1
ATOM 686 C CA . ALA A 1 98 ? 4.037 -7.366 -24.406 1.00 57.62 98 ALA A CA 1
ATOM 687 C C . ALA A 1 98 ? 5.158 -7.341 -23.369 1.00 57.62 98 ALA A C 1
ATOM 689 O O . ALA A 1 98 ? 6.149 -8.058 -23.524 1.00 57.62 98 ALA A O 1
ATOM 690 N N . LEU A 1 99 ? 5.046 -6.459 -22.366 1.00 64.25 99 LEU A N 1
ATOM 691 C CA . LEU A 1 99 ? 5.988 -6.446 -21.253 1.00 64.25 99 LEU A CA 1
ATOM 692 C C . LEU A 1 99 ? 6.219 -7.901 -20.841 1.00 64.25 99 LEU A C 1
ATOM 694 O O . LEU A 1 99 ? 5.226 -8.626 -20.678 1.00 64.25 99 LEU A O 1
ATOM 698 N N . PRO A 1 100 ? 7.487 -8.342 -20.726 1.00 80.31 100 PRO A N 1
ATOM 699 C CA . PRO A 1 100 ? 7.788 -9.739 -20.479 1.00 80.31 100 PRO A CA 1
ATOM 700 C C . PRO A 1 100 ? 6.937 -10.189 -19.301 1.00 80.31 100 PRO A C 1
ATOM 702 O O . PRO A 1 100 ? 6.823 -9.467 -18.312 1.00 80.31 100 PRO A O 1
ATOM 705 N N . LEU A 1 101 ? 6.294 -11.349 -19.419 1.00 82.50 101 LEU A N 1
ATOM 706 C CA . LEU A 1 101 ? 5.339 -11.846 -18.424 1.00 82.50 101 LEU A CA 1
ATOM 707 C C . LEU A 1 101 ? 5.926 -11.772 -16.997 1.00 82.50 101 LEU A C 1
ATOM 709 O O . LEU A 1 101 ? 5.226 -11.435 -16.044 1.00 82.50 101 LEU A O 1
ATOM 713 N N . ALA A 1 102 ? 7.247 -11.941 -16.884 1.00 75.19 102 ALA A N 1
ATOM 714 C CA . ALA A 1 102 ? 8.041 -11.686 -15.688 1.00 75.19 102 ALA A CA 1
ATOM 715 C C . ALA A 1 102 ? 7.893 -10.263 -15.106 1.00 75.19 102 ALA A C 1
ATOM 717 O O . ALA A 1 102 ? 7.631 -10.129 -13.916 1.00 75.19 102 ALA A O 1
ATOM 718 N N . ALA A 1 103 ? 8.007 -9.198 -15.906 1.00 82.31 103 ALA A N 1
ATOM 719 C CA . ALA A 1 103 ? 7.825 -7.817 -15.448 1.00 82.31 103 AL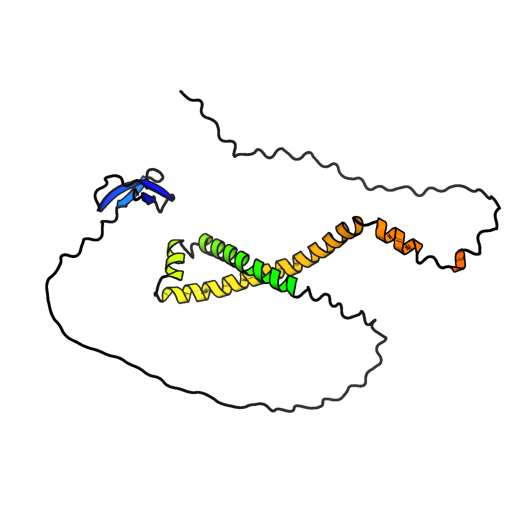A A CA 1
ATOM 720 C C . ALA A 1 103 ? 6.407 -7.575 -14.918 1.00 82.31 103 ALA A C 1
ATOM 722 O O . ALA A 1 103 ? 6.228 -6.874 -13.922 1.00 82.31 103 ALA A O 1
ATOM 723 N N . ARG A 1 104 ? 5.400 -8.210 -15.530 1.00 82.75 104 ARG A N 1
ATOM 724 C CA . ARG A 1 104 ? 4.021 -8.152 -15.036 1.00 82.75 104 ARG A CA 1
ATOM 725 C C . ARG A 1 104 ? 3.889 -8.836 -13.676 1.00 82.75 104 ARG A C 1
ATOM 727 O O . ARG A 1 104 ? 3.295 -8.257 -12.774 1.00 82.75 104 ARG A O 1
ATOM 734 N N . ILE A 1 105 ? 4.475 -10.022 -13.503 1.00 87.00 105 ILE A N 1
ATOM 735 C CA . ILE A 1 105 ? 4.482 -10.718 -12.207 1.00 87.00 105 ILE A CA 1
ATOM 736 C C . ILE A 1 105 ? 5.201 -9.875 -11.149 1.00 87.00 105 ILE A C 1
ATOM 738 O O . ILE A 1 105 ? 4.652 -9.664 -10.073 1.00 87.00 105 ILE A O 1
ATOM 742 N N . VAL A 1 106 ? 6.386 -9.338 -11.455 1.00 86.56 106 VAL A N 1
ATOM 743 C CA . VAL A 1 106 ? 7.151 -8.495 -10.521 1.00 86.56 106 VAL A CA 1
ATOM 744 C C . VAL A 1 106 ? 6.360 -7.243 -10.135 1.00 86.56 106 VAL A C 1
ATOM 746 O O . VAL A 1 106 ? 6.301 -6.900 -8.956 1.00 86.56 106 VAL A O 1
ATOM 749 N N . SER A 1 107 ? 5.688 -6.603 -11.098 1.00 83.38 107 SER A N 1
ATOM 750 C CA . SER A 1 107 ? 4.788 -5.474 -10.837 1.00 83.38 107 SER A CA 1
ATOM 751 C C . SER A 1 107 ? 3.689 -5.849 -9.841 1.00 83.38 107 SER A C 1
ATOM 753 O O . SER A 1 107 ? 3.509 -5.132 -8.861 1.00 83.38 107 SER A O 1
ATOM 755 N N . TRP A 1 108 ? 3.016 -6.991 -10.017 1.00 86.94 108 TRP A N 1
ATOM 756 C CA . TRP A 1 108 ? 2.001 -7.467 -9.070 1.00 86.94 108 TRP A CA 1
ATOM 757 C C . TRP A 1 108 ? 2.579 -7.773 -7.684 1.00 86.94 108 TRP A C 1
ATOM 759 O O . TRP A 1 108 ? 2.005 -7.358 -6.677 1.00 86.94 108 TRP A O 1
ATOM 769 N N . VAL A 1 109 ? 3.733 -8.443 -7.626 1.00 90.50 109 VAL A N 1
ATOM 770 C CA . VAL A 1 109 ? 4.407 -8.806 -6.369 1.00 90.50 109 VAL A CA 1
ATOM 771 C C . VAL A 1 109 ? 4.790 -7.570 -5.553 1.00 90.50 109 VAL A C 1
ATOM 773 O O . VAL A 1 109 ? 4.722 -7.620 -4.330 1.00 90.50 109 VAL A O 1
ATOM 776 N N . ILE A 1 110 ? 5.149 -6.457 -6.200 1.00 88.06 110 ILE A N 1
ATOM 777 C CA . ILE A 1 110 ? 5.478 -5.193 -5.520 1.00 88.06 110 ILE A CA 1
ATOM 778 C C . ILE A 1 110 ? 4.213 -4.371 -5.234 1.00 88.06 110 ILE A C 1
ATOM 780 O O . ILE A 1 110 ? 4.073 -3.800 -4.151 1.00 88.06 110 ILE A O 1
ATOM 784 N N . ALA A 1 111 ? 3.264 -4.322 -6.170 1.00 82.94 111 ALA A N 1
ATOM 785 C CA . ALA A 1 111 ? 2.053 -3.515 -6.041 1.00 82.94 111 ALA A CA 1
ATOM 786 C C . ALA A 1 111 ? 1.162 -3.979 -4.880 1.00 82.94 111 ALA A C 1
ATOM 788 O O . ALA A 1 111 ? 0.602 -3.142 -4.171 1.00 82.94 111 ALA A O 1
ATOM 789 N N . VAL A 1 112 ? 1.047 -5.288 -4.641 1.00 87.38 112 VAL A N 1
ATOM 790 C CA . VAL A 1 112 ? 0.229 -5.852 -3.551 1.00 87.38 112 VAL A CA 1
ATOM 791 C C . VAL A 1 112 ? 0.677 -5.373 -2.155 1.00 87.38 112 VAL A C 1
ATOM 793 O O . VAL A 1 112 ? -0.140 -4.767 -1.458 1.00 87.38 112 VAL A O 1
ATOM 796 N N . PRO A 1 113 ? 1.939 -5.555 -1.718 1.00 89.00 113 PRO A N 1
ATOM 797 C CA . PRO A 1 113 ? 2.384 -5.096 -0.403 1.00 89.00 113 PRO A CA 1
ATOM 798 C C . PRO A 1 113 ? 2.396 -3.569 -0.285 1.00 89.00 113 PRO A C 1
ATOM 800 O O . PRO A 1 113 ? 1.990 -3.039 0.750 1.00 89.00 113 PRO A O 1
ATOM 803 N N . VAL A 1 114 ? 2.792 -2.849 -1.342 1.00 88.69 114 VAL A N 1
ATOM 804 C CA . VAL A 1 114 ? 2.801 -1.376 -1.337 1.00 88.69 114 VAL A CA 1
ATOM 805 C C . VAL A 1 114 ? 1.381 -0.821 -1.200 1.00 88.69 114 VAL A C 1
ATOM 807 O O . VAL A 1 114 ? 1.134 0.020 -0.336 1.00 88.69 114 VAL A O 1
ATOM 810 N N . SER A 1 115 ? 0.423 -1.327 -1.983 1.00 86.06 115 SER A N 1
ATOM 811 C CA . SER A 1 115 ? -0.985 -0.911 -1.883 1.00 86.06 115 SER A CA 1
ATOM 812 C C . SER A 1 115 ? -1.601 -1.271 -0.532 1.00 86.06 115 SER A C 1
ATOM 814 O O . SER A 1 115 ? -2.335 -0.458 0.033 1.00 86.06 115 SER A O 1
ATOM 816 N N . GLY A 1 116 ? -1.257 -2.434 0.032 1.00 86.88 116 GLY A N 1
ATOM 817 C CA . GLY A 1 116 ? -1.654 -2.816 1.388 1.00 86.88 116 GLY A CA 1
ATOM 818 C C . GLY A 1 116 ? -1.148 -1.826 2.440 1.00 86.88 116 GLY A C 1
ATOM 819 O O . GLY A 1 116 ? -1.929 -1.348 3.262 1.00 86.88 116 GLY A O 1
ATOM 820 N N . PHE A 1 117 ? 0.131 -1.448 2.375 1.00 91.31 117 PHE A N 1
ATOM 821 C CA . PHE A 1 117 ? 0.733 -0.509 3.325 1.00 91.31 117 PHE A CA 1
ATOM 822 C C . PHE A 1 117 ? 0.140 0.903 3.214 1.00 91.31 117 PHE A C 1
ATOM 824 O O . PHE A 1 117 ? -0.179 1.523 4.231 1.00 91.31 117 PHE A O 1
ATOM 831 N N . ILE A 1 118 ? -0.060 1.396 1.987 1.00 88.56 118 ILE A N 1
ATOM 832 C CA . ILE A 1 118 ? -0.702 2.693 1.724 1.00 88.56 118 ILE A CA 1
ATOM 833 C C . ILE A 1 118 ? -2.139 2.691 2.258 1.00 88.56 118 ILE A C 1
ATOM 835 O O . ILE A 1 118 ? -2.522 3.604 2.988 1.00 88.56 118 ILE A O 1
ATOM 839 N N . SER A 1 119 ? -2.912 1.644 1.961 1.00 86.88 119 SER A N 1
ATOM 840 C CA . SER A 1 119 ? -4.302 1.518 2.424 1.00 86.88 119 SER A CA 1
ATOM 841 C C . SER A 1 119 ? -4.387 1.484 3.948 1.00 86.88 119 SER A C 1
ATOM 843 O O . SER A 1 119 ? -5.243 2.143 4.536 1.00 86.88 119 SER A O 1
ATOM 845 N N . LEU A 1 120 ? -3.458 0.778 4.603 1.00 85.75 120 LEU A N 1
ATOM 846 C CA . LEU A 1 120 ? -3.371 0.732 6.059 1.00 85.75 120 LEU A CA 1
ATOM 847 C C . LEU A 1 120 ? -3.087 2.121 6.645 1.00 85.75 120 LEU A C 1
ATOM 849 O O . LEU A 1 120 ? -3.753 2.543 7.588 1.00 85.75 120 LEU A O 1
ATOM 853 N N . LYS A 1 121 ? -2.131 2.859 6.068 1.00 90.38 121 LYS A N 1
ATOM 854 C CA . LYS A 1 121 ? -1.810 4.225 6.504 1.00 90.38 121 LYS A CA 1
ATOM 855 C C . LYS A 1 121 ? -2.989 5.173 6.332 1.00 90.38 121 LYS A C 1
ATOM 857 O O . LYS A 1 121 ? -3.269 5.920 7.262 1.00 90.38 121 LYS A O 1
ATOM 862 N N . ILE A 1 122 ? -3.698 5.112 5.205 1.00 87.06 122 ILE A N 1
ATOM 863 C CA . ILE A 1 122 ? -4.898 5.925 4.960 1.00 87.06 122 ILE A CA 1
ATOM 864 C C . ILE A 1 122 ? -5.990 5.594 5.985 1.00 87.06 122 ILE A C 1
ATOM 866 O O . ILE A 1 122 ? -6.566 6.502 6.581 1.00 87.06 122 ILE A O 1
ATOM 870 N N . ALA A 1 123 ? -6.236 4.310 6.254 1.00 85.44 123 ALA A N 1
ATOM 871 C CA . ALA A 1 123 ? -7.240 3.889 7.228 1.00 85.44 123 ALA A CA 1
ATOM 872 C C . ALA A 1 123 ? -6.919 4.358 8.659 1.00 85.44 123 ALA A C 1
ATOM 874 O O . ALA A 1 123 ? -7.819 4.792 9.379 1.00 85.44 123 ALA A O 1
ATOM 875 N N . VAL A 1 124 ? -5.641 4.322 9.055 1.00 87.06 124 VAL A N 1
ATOM 876 C CA . VAL A 1 124 ? -5.178 4.875 10.339 1.00 87.06 124 VAL A CA 1
ATOM 877 C C . VAL A 1 124 ? -5.326 6.398 10.362 1.00 87.06 124 VAL A C 1
ATOM 879 O O . VAL A 1 124 ? -5.775 6.948 11.364 1.00 87.06 124 VAL A O 1
ATOM 882 N N . LEU A 1 125 ? -4.995 7.083 9.262 1.00 90.44 125 LEU A N 1
ATOM 883 C CA . LEU A 1 125 ? -5.047 8.546 9.174 1.00 90.44 125 LEU A CA 1
ATOM 884 C C . LEU A 1 125 ? -6.476 9.090 9.322 1.00 90.44 125 LEU A C 1
ATOM 886 O O . LEU A 1 125 ? -6.682 10.104 9.979 1.00 90.44 125 LEU A O 1
ATOM 890 N N . ILE A 1 126 ? -7.460 8.402 8.736 1.00 91.12 126 ILE A N 1
ATOM 891 C CA . ILE A 1 126 ? -8.883 8.772 8.820 1.00 91.12 126 ILE A CA 1
ATOM 892 C C . ILE A 1 126 ? -9.485 8.363 10.185 1.00 91.12 126 ILE A C 1
ATOM 894 O O . ILE A 1 126 ? -10.624 8.699 10.496 1.00 91.12 126 ILE A O 1
ATOM 898 N N . GLY A 1 127 ? -8.733 7.642 11.029 1.00 87.19 127 GLY A N 1
ATOM 899 C CA . GLY A 1 127 ? -9.225 7.110 12.305 1.00 87.19 127 GLY A CA 1
ATOM 900 C C . GLY A 1 127 ? -10.201 5.941 12.142 1.00 87.19 127 GLY A C 1
ATOM 901 O O . GLY A 1 127 ? -10.889 5.572 13.089 1.00 87.19 127 GLY A O 1
ATOM 902 N N . LEU A 1 128 ? -10.261 5.355 10.943 1.00 79.94 128 LEU A N 1
ATOM 903 C CA . LEU A 1 128 ? -11.143 4.241 10.589 1.00 79.94 128 LEU A CA 1
ATOM 904 C C . LEU A 1 128 ? -10.659 2.916 11.194 1.00 79.94 128 LEU A C 1
ATOM 906 O O . LEU A 1 128 ? -11.467 2.027 11.457 1.00 79.94 128 LEU A O 1
ATOM 910 N N . LEU A 1 129 ? -9.347 2.787 11.417 1.00 80.25 129 LEU A N 1
ATOM 911 C CA . LEU A 1 129 ? -8.738 1.666 12.126 1.00 80.25 129 LEU A CA 1
ATOM 912 C C . LEU A 1 129 ? -7.795 2.172 13.222 1.00 80.25 129 LEU A C 1
ATOM 914 O O . LEU A 1 129 ? -6.756 2.768 12.940 1.00 80.25 129 LEU A O 1
ATOM 918 N N . SER A 1 130 ? -8.127 1.866 14.476 1.00 83.56 130 SER A N 1
ATOM 919 C CA . SER A 1 130 ? -7.155 1.877 15.573 1.00 83.56 130 SER A CA 1
ATOM 920 C C . SER A 1 130 ? -6.287 0.615 15.506 1.00 83.56 130 SER A C 1
ATOM 922 O O . SER A 1 130 ? -6.736 -0.432 15.040 1.00 83.56 130 SER A O 1
ATOM 924 N N . THR A 1 131 ? -5.050 0.662 16.002 1.00 81.25 131 THR A N 1
ATOM 925 C CA . THR A 1 131 ? -4.152 -0.509 16.045 1.00 81.25 131 THR A CA 1
ATOM 926 C C . THR A 1 131 ? -4.793 -1.705 16.764 1.00 81.25 131 THR A C 1
ATOM 928 O O . THR A 1 131 ? -4.563 -2.850 16.386 1.00 81.25 131 THR A O 1
ATOM 931 N N . ASN A 1 132 ? -5.661 -1.436 17.747 1.00 82.75 132 ASN A N 1
ATOM 932 C CA . ASN A 1 132 ? -6.437 -2.460 18.451 1.00 82.75 132 ASN A CA 1
ATOM 933 C C . ASN A 1 132 ? -7.540 -3.071 17.571 1.00 82.75 132 ASN A C 1
ATOM 935 O O . ASN A 1 132 ? -7.746 -4.280 17.607 1.00 82.75 132 ASN A O 1
ATOM 939 N N . ASP A 1 133 ? -8.188 -2.265 16.723 1.00 81.69 133 ASP A N 1
ATOM 940 C CA . ASP A 1 133 ? -9.187 -2.746 15.761 1.00 81.69 133 ASP A CA 1
ATOM 941 C C . ASP A 1 133 ? -8.558 -3.620 14.674 1.00 81.69 133 ASP A C 1
ATOM 943 O O . ASP A 1 133 ? -9.228 -4.504 14.151 1.00 81.69 133 ASP A O 1
ATOM 947 N N . LEU A 1 134 ? -7.284 -3.403 14.323 1.00 82.38 134 LEU A N 1
ATOM 948 C CA . LEU A 1 134 ? -6.580 -4.257 13.362 1.00 82.38 134 LEU A CA 1
ATOM 949 C C . LEU A 1 134 ? -6.378 -5.673 13.920 1.00 82.38 134 LEU A C 1
ATOM 951 O O . LEU A 1 134 ? -6.535 -6.655 13.196 1.00 82.38 134 LEU A O 1
ATOM 955 N N . ILE A 1 135 ? -6.070 -5.777 15.215 1.00 82.12 135 ILE A N 1
ATOM 956 C CA . ILE A 1 135 ? -5.940 -7.064 15.906 1.00 82.12 135 ILE A CA 1
ATOM 957 C C . ILE A 1 135 ? -7.314 -7.728 16.003 1.00 82.12 135 ILE A C 1
ATOM 959 O O . ILE A 1 135 ? -7.436 -8.900 15.646 1.00 82.12 135 ILE A O 1
ATOM 963 N N . ASP A 1 136 ? -8.358 -6.978 16.360 1.00 80.56 136 ASP A N 1
ATOM 964 C CA . ASP A 1 136 ? -9.742 -7.475 16.360 1.00 80.56 136 ASP A CA 1
ATOM 965 C C . ASP A 1 136 ? -10.238 -7.856 14.956 1.00 80.56 136 ASP A C 1
ATOM 967 O O . ASP A 1 136 ? -11.045 -8.770 14.802 1.00 80.56 136 ASP A O 1
ATOM 971 N N . LEU A 1 137 ? -9.726 -7.231 13.894 1.00 78.81 137 LEU A N 1
ATOM 972 C CA . LEU A 1 137 ? -10.042 -7.614 12.517 1.00 78.81 137 LEU A CA 1
ATOM 973 C C . LEU A 1 137 ? -9.436 -8.976 12.143 1.00 78.81 137 LEU A C 1
ATOM 975 O O . LEU A 1 137 ? -9.976 -9.672 11.281 1.00 78.81 137 LEU A O 1
ATOM 979 N N . ILE A 1 138 ? -8.311 -9.352 12.756 1.00 82.31 138 ILE A N 1
ATOM 980 C CA . ILE A 1 138 ? -7.617 -10.621 12.497 1.00 82.31 138 ILE A CA 1
ATOM 981 C C . ILE A 1 138 ? -8.122 -11.720 13.442 1.00 82.31 138 ILE A C 1
ATOM 983 O O . ILE A 1 138 ? -8.267 -12.865 13.015 1.00 82.31 138 ILE A O 1
ATOM 987 N N . THR A 1 139 ? -8.422 -11.378 14.697 1.00 85.69 139 THR A N 1
ATOM 988 C CA . THR A 1 139 ? -8.731 -12.347 15.766 1.00 85.69 139 THR A CA 1
ATOM 989 C C . THR A 1 139 ? -10.181 -12.332 16.255 1.00 85.69 139 THR A C 1
ATOM 991 O O . THR A 1 139 ? -10.624 -13.311 16.851 1.00 85.69 139 THR A O 1
ATOM 994 N N . GLY A 1 140 ? -10.952 -11.283 15.976 1.00 77.56 140 GLY A N 1
ATOM 995 C CA . GLY A 1 140 ? -12.322 -11.126 16.459 1.00 77.56 140 GLY A CA 1
ATOM 996 C C . GLY A 1 140 ? -13.366 -11.886 15.633 1.00 77.56 140 GLY A C 1
ATOM 997 O O . GLY A 1 140 ? -13.346 -11.898 14.397 1.00 77.56 140 GLY A O 1
ATOM 998 N N . SER A 1 141 ? -14.337 -12.483 16.329 1.00 80.62 141 SER A N 1
ATOM 999 C CA . SER A 1 141 ? -15.490 -13.205 15.760 1.00 80.62 141 SER A CA 1
ATOM 1000 C C . SER A 1 141 ? -16.755 -12.340 15.596 1.00 80.62 141 SER A C 1
ATOM 1002 O O . SER A 1 141 ? -17.833 -12.860 15.317 1.00 80.62 141 SER A O 1
ATOM 1004 N N . GLY A 1 142 ? -16.654 -11.015 15.753 1.00 83.31 142 GLY A N 1
ATOM 1005 C CA . GLY A 1 142 ? -17.804 -10.103 15.725 1.00 83.31 142 GLY A CA 1
ATOM 1006 C C . GLY A 1 142 ? -18.283 -9.715 14.318 1.00 83.31 142 GLY A C 1
ATOM 1007 O O . GLY A 1 142 ? -17.483 -9.454 13.419 1.00 83.31 142 GLY A O 1
ATOM 1008 N N . GLY A 1 143 ? -19.604 -9.578 14.138 1.00 86.12 143 GLY A N 1
ATOM 1009 C CA . GLY A 1 143 ? -20.234 -9.199 12.861 1.00 86.12 143 GLY A CA 1
ATOM 1010 C C . GLY A 1 143 ? -19.788 -7.842 12.286 1.00 86.12 143 GLY A C 1
ATOM 1011 O O . GLY A 1 143 ? -19.781 -7.664 11.069 1.00 86.12 143 GLY A O 1
ATOM 1012 N N . GLY A 1 144 ? -19.313 -6.915 13.129 1.00 82.69 144 GLY A N 1
ATOM 1013 C CA . GLY A 1 144 ? -18.747 -5.627 12.695 1.00 82.69 144 GLY A CA 1
ATOM 1014 C C . GLY A 1 144 ? -17.513 -5.755 11.787 1.00 82.69 144 GLY A C 1
ATOM 1015 O O . GLY A 1 144 ? -17.202 -4.836 11.027 1.00 82.69 144 GLY A O 1
ATOM 1016 N N . ARG A 1 145 ? -16.846 -6.916 11.794 1.00 84.56 145 ARG A N 1
ATOM 1017 C CA . ARG A 1 145 ? -15.713 -7.231 10.916 1.00 84.56 145 ARG A CA 1
ATOM 1018 C C . ARG A 1 145 ? -16.098 -7.240 9.437 1.00 84.56 145 ARG A C 1
ATOM 1020 O O . ARG A 1 145 ? -15.343 -6.721 8.617 1.00 84.56 145 ARG A O 1
ATOM 1027 N N . TYR A 1 146 ? -17.261 -7.796 9.092 1.00 87.62 146 TYR A N 1
ATOM 1028 C CA . TYR A 1 146 ? -17.684 -7.927 7.695 1.00 87.62 146 TYR A CA 1
ATOM 1029 C C . TYR A 1 146 ? -17.980 -6.570 7.067 1.00 87.62 146 TYR A C 1
ATOM 1031 O O . TYR A 1 146 ? -17.556 -6.323 5.945 1.00 87.62 146 TYR A O 1
ATOM 1039 N N . LEU A 1 147 ? -18.618 -5.662 7.813 1.00 87.19 147 LEU A N 1
ATOM 1040 C CA . LEU A 1 147 ? -18.884 -4.305 7.334 1.00 87.19 147 LEU A CA 1
ATOM 1041 C C . LEU A 1 147 ? -17.580 -3.553 7.032 1.00 87.19 147 LEU A C 1
ATOM 1043 O O . LEU A 1 147 ? -17.437 -2.946 5.973 1.00 87.19 147 LEU A O 1
ATOM 1047 N N . ARG A 1 148 ? -16.596 -3.648 7.935 1.00 83.75 148 ARG A N 1
ATOM 1048 C CA . ARG A 1 148 ? -15.270 -3.042 7.741 1.00 83.75 148 ARG A CA 1
ATOM 1049 C C . ARG A 1 148 ? -14.533 -3.661 6.552 1.00 83.75 148 ARG A C 1
ATOM 1051 O O . ARG A 1 148 ? -13.969 -2.922 5.755 1.00 83.75 148 ARG A O 1
ATOM 1058 N N . MET A 1 149 ? -14.585 -4.985 6.389 1.00 85.62 149 MET A N 1
ATOM 1059 C CA . MET A 1 149 ? -14.034 -5.685 5.219 1.00 85.62 149 MET A CA 1
ATOM 1060 C C . MET A 1 149 ? -14.689 -5.225 3.912 1.00 85.62 149 MET A C 1
ATOM 1062 O O . MET A 1 149 ? -13.981 -4.919 2.958 1.00 85.62 149 MET A O 1
ATOM 1066 N N . VAL A 1 150 ? -16.018 -5.107 3.877 1.00 90.62 150 VAL A N 1
ATOM 1067 C CA . VAL A 1 150 ? -16.769 -4.653 2.694 1.00 90.62 150 VAL A CA 1
ATOM 1068 C C . VAL A 1 150 ? -16.387 -3.232 2.279 1.00 90.62 150 VAL A C 1
ATOM 1070 O O . VAL A 1 150 ? -16.367 -2.949 1.088 1.00 90.62 150 VAL A O 1
ATOM 1073 N N . ILE A 1 151 ? -16.041 -2.351 3.223 1.00 87.06 151 ILE A N 1
ATOM 1074 C CA . ILE A 1 151 ? -15.553 -0.993 2.921 1.00 87.06 151 ILE A CA 1
ATOM 1075 C C . ILE A 1 151 ? -14.062 -1.007 2.544 1.00 87.06 151 ILE A C 1
ATOM 1077 O O . ILE A 1 151 ? -13.631 -0.280 1.650 1.00 87.06 151 ILE A O 1
ATOM 1081 N N . PHE A 1 152 ? -13.261 -1.842 3.207 1.00 84.19 152 PHE A N 1
ATOM 1082 C CA . PHE A 1 152 ? -11.812 -1.886 3.014 1.00 84.19 152 PHE A CA 1
ATOM 1083 C C . PHE A 1 152 ? -11.404 -2.519 1.678 1.00 84.19 152 PHE A C 1
ATOM 1085 O O . PHE A 1 152 ? -10.490 -2.022 1.028 1.00 84.19 152 PHE A O 1
ATOM 1092 N N . ILE A 1 153 ? -12.090 -3.577 1.236 1.00 89.12 153 ILE A N 1
ATOM 1093 C CA . ILE A 1 153 ? -11.815 -4.272 -0.033 1.00 89.12 153 ILE A CA 1
ATOM 1094 C C . ILE A 1 153 ? -11.863 -3.331 -1.253 1.00 89.12 153 ILE A C 1
ATOM 1096 O O . ILE A 1 153 ? -10.883 -3.308 -1.998 1.00 89.12 153 ILE A O 1
ATOM 1100 N N . PRO A 1 154 ? -12.932 -2.544 -1.494 1.00 90.19 154 PRO A N 1
ATOM 1101 C CA . PRO A 1 154 ? -12.988 -1.649 -2.645 1.00 90.19 154 PRO A CA 1
ATOM 1102 C C . PRO A 1 154 ? -11.965 -0.517 -2.540 1.00 90.19 154 PRO A C 1
ATOM 1104 O O . PRO A 1 154 ? -11.374 -0.152 -3.554 1.00 90.19 154 PRO A O 1
ATOM 1107 N N . LEU A 1 155 ? -11.704 -0.001 -1.332 1.00 85.19 155 LEU A N 1
ATOM 1108 C CA . LEU A 1 155 ? -10.658 0.999 -1.112 1.00 85.19 155 LEU A CA 1
ATOM 1109 C C . LEU A 1 155 ? -9.281 0.440 -1.489 1.00 85.19 155 LEU A C 1
ATOM 1111 O O . LEU A 1 155 ? -8.545 1.070 -2.245 1.00 85.19 155 LEU A O 1
ATOM 1115 N N . TRP A 1 156 ? -8.956 -0.762 -1.009 1.00 88.56 156 TRP A N 1
ATOM 1116 C CA . TRP A 1 156 ? -7.705 -1.441 -1.328 1.00 88.56 156 TRP A CA 1
ATOM 1117 C C . TRP A 1 156 ? -7.582 -1.712 -2.830 1.00 88.56 156 TRP A C 1
ATOM 1119 O O . TRP A 1 156 ? -6.562 -1.372 -3.423 1.00 88.56 156 TRP A O 1
ATOM 1129 N N . ALA A 1 157 ? -8.641 -2.217 -3.471 1.00 89.88 157 ALA A N 1
ATOM 1130 C CA . ALA A 1 157 ? -8.666 -2.463 -4.911 1.00 89.88 157 ALA A CA 1
ATOM 1131 C C . ALA A 1 157 ? -8.425 -1.183 -5.732 1.00 89.88 157 ALA A C 1
ATOM 1133 O O . ALA A 1 157 ? -7.665 -1.218 -6.700 1.00 89.88 157 ALA A O 1
ATOM 1134 N N . LEU A 1 158 ? -9.012 -0.050 -5.328 1.00 89.50 158 LEU A N 1
ATOM 1135 C CA . LEU A 1 158 ? -8.779 1.256 -5.954 1.00 89.50 158 LEU A CA 1
ATOM 1136 C C . LEU A 1 158 ? -7.316 1.690 -5.838 1.00 89.50 158 LEU A C 1
ATOM 1138 O O . LEU A 1 158 ? -6.729 2.148 -6.819 1.00 89.50 158 LEU A O 1
ATOM 1142 N N . VAL A 1 159 ? -6.711 1.509 -4.661 1.00 85.69 159 VAL A N 1
ATOM 1143 C CA . VAL A 1 159 ? -5.294 1.826 -4.439 1.00 85.69 159 VAL A CA 1
ATOM 1144 C C . VAL A 1 159 ? -4.402 0.914 -5.281 1.00 85.69 159 VAL A C 1
ATOM 1146 O O . VAL A 1 159 ? -3.492 1.410 -5.943 1.00 85.69 159 VAL A O 1
ATOM 1149 N N . THR A 1 160 ? -4.655 -0.397 -5.314 1.00 85.38 160 THR A N 1
ATOM 1150 C CA . THR A 1 160 ? -3.878 -1.330 -6.145 1.00 85.38 160 THR A CA 1
ATOM 1151 C C . THR A 1 160 ? -4.013 -0.993 -7.629 1.00 85.38 160 THR A C 1
ATOM 1153 O O . THR A 1 160 ? -3.000 -0.935 -8.323 1.00 85.38 160 THR A O 1
ATOM 1156 N N . ALA A 1 161 ? -5.226 -0.703 -8.110 1.00 88.56 161 ALA A N 1
ATOM 1157 C CA . ALA A 1 161 ? -5.460 -0.287 -9.490 1.00 88.56 161 ALA A CA 1
ATOM 1158 C C . ALA A 1 161 ? -4.712 1.012 -9.825 1.00 88.56 161 ALA A C 1
ATOM 1160 O O . ALA A 1 161 ? -4.018 1.069 -10.837 1.00 88.56 161 ALA A O 1
ATOM 1161 N N . GLY A 1 162 ? -4.777 2.022 -8.951 1.00 89.62 162 GLY A N 1
ATOM 1162 C CA . GLY A 1 162 ? -4.056 3.283 -9.125 1.00 89.62 162 GLY A CA 1
ATOM 1163 C C . GLY A 1 162 ? -2.538 3.101 -9.152 1.00 89.62 162 GLY A C 1
ATOM 1164 O O . GLY A 1 162 ? -1.872 3.643 -10.030 1.00 89.62 162 GLY A O 1
ATOM 1165 N N . VAL A 1 163 ? -1.986 2.289 -8.244 1.00 85.12 163 VAL A N 1
ATOM 1166 C CA . VAL A 1 163 ? -0.548 1.976 -8.210 1.00 85.12 163 VAL A CA 1
ATOM 1167 C C . VAL A 1 163 ? -0.116 1.241 -9.477 1.00 85.12 163 VAL A C 1
ATOM 1169 O O . VAL A 1 163 ? 0.912 1.589 -10.050 1.00 85.12 163 VAL A O 1
ATOM 1172 N N . VAL A 1 164 ? -0.890 0.259 -9.949 1.00 84.12 164 VAL A N 1
ATOM 1173 C CA . VAL A 1 164 ? -0.581 -0.465 -11.191 1.00 84.12 164 VAL A CA 1
ATOM 1174 C C . VAL A 1 164 ? -0.635 0.473 -12.397 1.00 84.12 164 VAL A C 1
ATOM 1176 O O . VAL A 1 164 ? 0.311 0.475 -13.181 1.00 84.12 164 VAL A O 1
ATOM 1179 N N . SER A 1 165 ? -1.670 1.308 -12.524 1.00 88.25 165 SER A N 1
ATOM 1180 C CA . SER A 1 165 ? -1.758 2.304 -13.602 1.00 88.25 165 SER A CA 1
ATOM 1181 C C . SER A 1 165 ? -0.576 3.268 -13.576 1.00 88.25 165 SER A C 1
ATOM 1183 O O . SER A 1 165 ? 0.044 3.509 -14.609 1.00 88.25 165 SER A O 1
ATOM 1185 N N . LEU A 1 166 ? -0.198 3.749 -12.389 1.00 87.00 166 LEU A N 1
ATOM 1186 C CA . LEU A 1 166 ? 0.940 4.646 -12.223 1.00 87.00 166 LEU A CA 1
ATOM 1187 C C . LEU A 1 166 ? 2.254 3.949 -12.593 1.00 87.00 166 LEU A C 1
ATOM 1189 O O . LEU A 1 166 ? 3.071 4.539 -13.288 1.00 87.00 166 LEU A O 1
ATOM 1193 N N . ILE A 1 167 ? 2.455 2.687 -12.207 1.00 83.94 167 ILE A N 1
ATOM 1194 C CA . ILE A 1 167 ? 3.639 1.908 -12.602 1.00 83.94 167 ILE A CA 1
ATOM 1195 C C . ILE A 1 167 ? 3.684 1.693 -14.117 1.00 83.94 167 ILE A C 1
ATOM 1197 O O . ILE A 1 167 ? 4.768 1.760 -14.688 1.00 83.94 167 ILE A O 1
ATOM 1201 N N . LEU A 1 168 ? 2.552 1.441 -14.774 1.00 83.19 168 LEU A N 1
ATOM 1202 C CA . LEU A 1 168 ? 2.515 1.244 -16.224 1.00 83.19 168 LEU A CA 1
ATOM 1203 C C . LEU A 1 168 ? 2.816 2.556 -16.967 1.00 83.19 168 LEU A C 1
ATOM 1205 O O . LEU A 1 168 ? 3.721 2.587 -17.798 1.00 83.19 168 LEU A O 1
ATOM 1209 N N . GLU A 1 169 ? 2.156 3.657 -16.603 1.00 90.62 169 GLU A N 1
ATOM 1210 C CA . GLU A 1 169 ? 2.372 4.965 -17.238 1.00 90.62 169 GLU A CA 1
ATOM 1211 C C . GLU A 1 169 ? 3.766 5.544 -16.953 1.00 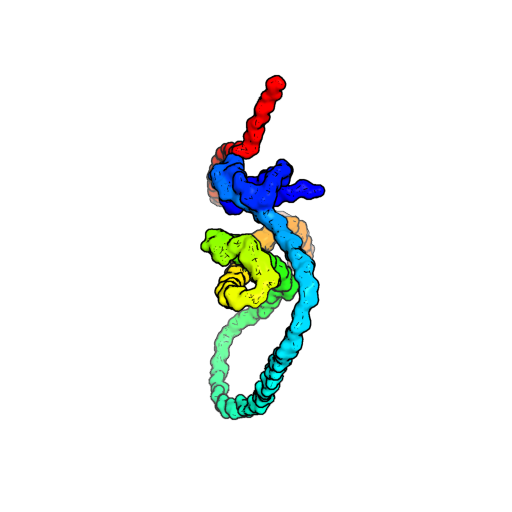90.62 169 GLU A C 1
ATOM 1213 O O . GLU A 1 169 ? 4.448 6.051 -17.849 1.00 90.62 169 GLU A O 1
ATOM 1218 N N . VAL A 1 170 ? 4.217 5.479 -15.697 1.00 87.69 170 VAL A N 1
ATOM 1219 C CA . VAL A 1 170 ? 5.545 5.967 -15.302 1.00 87.69 170 VAL A CA 1
ATOM 1220 C C . VAL A 1 170 ? 6.627 5.021 -15.802 1.00 87.69 170 VAL A C 1
ATOM 1222 O O . VAL A 1 170 ? 7.689 5.486 -16.205 1.00 87.69 170 VAL A O 1
ATOM 1225 N N . GLY A 1 171 ? 6.363 3.715 -15.829 1.00 82.88 171 GLY A N 1
ATOM 1226 C CA . GLY A 1 171 ? 7.287 2.694 -16.312 1.00 82.88 171 GLY A CA 1
ATOM 1227 C C . GLY A 1 171 ? 7.636 2.879 -17.782 1.00 82.88 171 GLY A C 1
ATOM 1228 O O . GLY A 1 171 ? 8.816 2.835 -18.125 1.00 82.88 171 GLY A O 1
ATOM 1229 N N . GLU A 1 172 ? 6.657 3.181 -18.636 1.00 85.19 172 GLU A N 1
ATOM 1230 C CA . GLU A 1 172 ? 6.913 3.499 -20.047 1.00 85.19 172 GLU A CA 1
ATOM 1231 C C . GLU A 1 172 ? 7.783 4.750 -20.202 1.00 85.19 172 GLU A C 1
ATOM 1233 O O . GLU A 1 172 ? 8.760 4.751 -20.958 1.00 85.19 172 GLU A O 1
ATOM 1238 N N . ARG A 1 173 ? 7.493 5.802 -19.425 1.00 85.19 173 ARG A N 1
ATOM 1239 C CA . ARG A 1 173 ? 8.303 7.030 -19.419 1.00 85.19 173 ARG A CA 1
ATOM 1240 C C . ARG A 1 173 ? 9.718 6.781 -18.899 1.00 85.19 173 ARG A C 1
ATOM 1242 O O . ARG A 1 173 ? 10.673 7.345 -19.436 1.00 85.19 173 ARG A O 1
ATOM 1249 N N . LEU A 1 174 ? 9.873 5.931 -17.884 1.00 84.88 174 LEU A N 1
ATOM 1250 C CA . LEU A 1 174 ? 11.176 5.553 -17.347 1.00 84.88 174 LEU A CA 1
ATOM 1251 C C . LEU A 1 174 ? 11.966 4.745 -18.376 1.00 84.88 174 LEU A C 1
ATOM 1253 O O . LEU A 1 174 ? 13.101 5.103 -18.666 1.00 84.88 174 LEU A O 1
ATOM 1257 N N . LEU A 1 175 ? 11.373 3.710 -18.973 1.00 83.44 175 LEU A N 1
ATOM 1258 C CA . LEU A 1 175 ? 12.017 2.871 -19.989 1.00 83.44 175 LEU A CA 1
ATOM 1259 C C . LEU A 1 175 ? 12.460 3.693 -21.206 1.00 83.44 175 LEU A C 1
ATOM 1261 O O . LEU A 1 175 ? 13.587 3.528 -21.679 1.00 83.44 175 LEU A O 1
ATOM 1265 N N . ALA A 1 176 ? 11.634 4.642 -21.657 1.00 83.69 176 ALA A N 1
ATOM 1266 C CA . ALA A 1 176 ? 11.993 5.566 -22.733 1.00 83.69 176 ALA A CA 1
ATOM 1267 C C . ALA A 1 176 ? 13.202 6.458 -22.380 1.00 83.69 176 ALA A C 1
ATOM 1269 O O . ALA A 1 176 ? 13.998 6.808 -23.256 1.00 83.69 176 ALA A O 1
ATOM 1270 N N . ASN A 1 177 ? 13.371 6.811 -21.103 1.00 87.50 177 ASN A N 1
ATOM 1271 C CA . ASN A 1 177 ? 14.513 7.592 -20.628 1.00 87.50 177 ASN A CA 1
ATOM 1272 C C . ASN A 1 177 ? 15.758 6.724 -20.368 1.00 87.50 177 ASN A C 1
ATOM 1274 O O . ASN A 1 177 ? 16.865 7.142 -20.708 1.00 87.50 177 ASN A O 1
ATOM 1278 N N . TYR A 1 178 ? 15.596 5.503 -19.853 1.00 82.06 178 TYR A N 1
ATOM 1279 C CA . TYR A 1 178 ? 16.690 4.547 -19.635 1.00 82.06 178 TYR A CA 1
ATOM 1280 C C . TYR A 1 178 ? 17.288 4.019 -20.947 1.00 82.06 178 TYR A C 1
ATOM 1282 O O . TYR A 1 178 ? 18.491 3.773 -21.025 1.00 82.06 178 TYR A O 1
ATOM 1290 N N . GLY A 1 179 ? 16.491 3.900 -22.014 1.00 79.19 179 GLY A N 1
ATOM 1291 C CA . GLY A 1 179 ? 17.010 3.545 -23.339 1.00 79.19 179 GLY A CA 1
ATOM 1292 C C . GLY A 1 179 ? 18.039 4.554 -23.861 1.00 79.19 179 GLY A C 1
ATOM 1293 O O . GLY A 1 179 ? 19.032 4.169 -24.478 1.00 79.19 179 GLY A O 1
ATOM 1294 N N . LYS A 1 180 ? 17.861 5.845 -23.550 1.00 80.69 180 LYS A N 1
ATOM 1295 C CA . LYS A 1 180 ? 18.789 6.909 -23.969 1.00 80.69 180 LYS A CA 1
ATOM 1296 C C . LYS A 1 180 ? 20.128 6.823 -23.235 1.00 80.69 180 LYS A C 1
ATOM 1298 O O . LYS A 1 180 ? 21.166 6.996 -23.867 1.00 80.69 180 LYS A O 1
ATOM 1303 N N . THR A 1 181 ? 20.115 6.516 -21.937 1.00 77.81 181 THR A N 1
ATOM 1304 C CA . THR A 1 181 ? 21.344 6.414 -21.130 1.00 77.81 181 THR A CA 1
ATOM 1305 C C . THR A 1 181 ? 22.144 5.154 -21.456 1.00 77.81 181 THR A C 1
ATOM 1307 O O . THR A 1 181 ? 23.370 5.206 -21.534 1.00 77.81 181 THR A O 1
ATOM 1310 N N . LEU A 1 182 ? 21.474 4.032 -21.729 1.00 74.06 182 LEU A N 1
ATOM 1311 C CA . LEU A 1 182 ? 22.153 2.802 -22.150 1.00 74.06 182 LEU A CA 1
ATOM 1312 C C . LEU A 1 182 ? 22.663 2.886 -23.594 1.00 74.06 182 LEU A C 1
ATOM 1314 O O . LEU A 1 182 ? 23.747 2.384 -23.887 1.00 74.06 182 LEU A O 1
ATOM 1318 N N . SER A 1 183 ? 21.939 3.566 -24.490 1.00 69.44 183 SER A N 1
ATOM 1319 C CA . SER A 1 183 ? 22.399 3.776 -25.867 1.00 69.44 183 SER A CA 1
ATOM 1320 C C . SER A 1 183 ? 23.606 4.713 -25.953 1.00 69.44 183 SER A C 1
ATOM 1322 O O . SER A 1 183 ? 24.405 4.563 -26.876 1.00 69.44 183 SER A O 1
ATOM 1324 N N . SER A 1 184 ? 23.777 5.655 -25.016 1.00 72.69 184 SER A N 1
ATOM 1325 C CA . SER A 1 184 ? 24.987 6.488 -24.964 1.00 72.69 184 SER A CA 1
ATOM 1326 C C . SER A 1 184 ? 26.179 5.773 -24.327 1.00 72.69 184 SER A C 1
ATOM 1328 O O . SER A 1 184 ? 27.315 6.169 -24.561 1.00 72.69 184 SER A O 1
ATOM 1330 N N . ALA A 1 185 ? 25.942 4.726 -23.531 1.00 74.56 185 ALA A N 1
ATOM 1331 C CA . ALA A 1 185 ? 26.992 3.995 -22.826 1.00 74.56 185 ALA A CA 1
ATOM 1332 C C . ALA A 1 185 ? 27.748 2.978 -23.705 1.00 74.56 185 ALA A C 1
ATOM 1334 O O . ALA A 1 185 ? 28.760 2.444 -23.262 1.00 74.56 185 ALA A O 1
ATOM 1335 N N . ASN A 1 186 ? 27.305 2.711 -24.944 1.00 67.88 186 ASN A N 1
ATOM 1336 C CA . ASN A 1 186 ? 28.008 1.802 -25.860 1.00 67.88 186 ASN A CA 1
ATOM 1337 C C . ASN A 1 186 ? 28.257 2.410 -27.260 1.00 67.88 186 ASN A C 1
ATOM 1339 O O . ASN A 1 186 ? 27.689 1.944 -28.253 1.00 67.88 186 ASN A O 1
ATOM 1343 N N . PRO A 1 187 ? 29.108 3.449 -27.369 1.00 68.50 187 PRO A N 1
ATOM 1344 C CA . PRO A 1 187 ? 29.490 4.026 -28.659 1.00 68.50 187 PRO A CA 1
ATOM 1345 C C . PRO A 1 187 ? 30.364 3.076 -29.501 1.00 68.50 187 PRO A C 1
ATOM 1347 O O . PRO A 1 187 ? 30.332 3.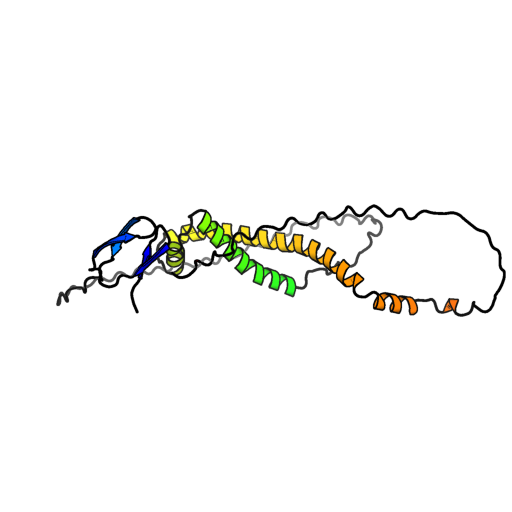143 -30.731 1.00 68.50 187 PRO A O 1
ATOM 1350 N N . GLU A 1 188 ? 31.100 2.154 -28.867 1.00 64.31 188 GLU A N 1
ATOM 1351 C CA . GLU A 1 188 ? 32.010 1.219 -29.548 1.00 64.31 188 GLU A CA 1
ATOM 1352 C C . GLU A 1 188 ? 31.280 0.231 -30.462 1.00 64.31 188 GLU A C 1
ATOM 1354 O O . GLU A 1 188 ? 31.738 -0.052 -31.575 1.00 64.31 188 GLU A O 1
ATOM 1359 N N . ARG A 1 189 ? 30.102 -0.261 -30.053 1.00 62.06 189 ARG A N 1
ATOM 1360 C CA . ARG A 1 189 ? 29.351 -1.220 -30.875 1.00 62.06 189 ARG A CA 1
ATOM 1361 C C . ARG A 1 189 ? 28.831 -0.592 -32.169 1.00 62.06 189 ARG A C 1
ATOM 1363 O O . ARG A 1 189 ? 28.819 -1.265 -33.194 1.00 62.06 189 ARG A O 1
ATOM 1370 N N . SER A 1 190 ? 28.488 0.696 -32.148 1.00 61.06 190 SER A N 1
ATOM 1371 C CA . SER A 1 190 ? 28.013 1.440 -33.325 1.00 61.06 190 SER A CA 1
ATOM 1372 C C . SER A 1 190 ? 29.128 1.760 -34.329 1.00 61.06 190 SER A C 1
ATOM 1374 O O . SER A 1 190 ? 28.869 1.816 -35.533 1.00 61.06 190 SER A O 1
ATOM 1376 N N . ALA A 1 191 ? 30.376 1.915 -33.874 1.00 66.75 191 ALA A N 1
ATOM 1377 C CA . ALA A 1 191 ? 31.524 2.076 -34.770 1.00 66.75 191 ALA A CA 1
ATOM 1378 C C . ALA A 1 191 ? 31.860 0.766 -35.512 1.00 66.75 191 ALA A C 1
ATOM 1380 O O . ALA A 1 191 ? 32.171 0.785 -36.705 1.00 66.75 191 ALA A O 1
ATOM 1381 N N . SER A 1 192 ? 31.716 -0.383 -34.841 1.00 66.31 192 SER A N 1
ATOM 1382 C CA . SER A 1 192 ? 32.022 -1.699 -35.418 1.00 66.31 192 SER A CA 1
ATOM 1383 C C . SER A 1 192 ? 31.033 -2.130 -36.516 1.00 66.31 192 SER A C 1
ATOM 1385 O O . SER A 1 192 ? 31.451 -2.647 -37.556 1.00 66.31 192 SER A O 1
ATOM 1387 N N . THR A 1 193 ? 29.728 -1.864 -36.368 1.00 63.25 193 THR A N 1
ATOM 1388 C CA . THR A 1 193 ? 28.739 -2.205 -37.415 1.00 63.25 193 THR A CA 1
ATOM 1389 C C . THR A 1 193 ? 28.839 -1.303 -38.644 1.00 63.25 193 THR A C 1
ATOM 1391 O O . THR A 1 193 ? 28.561 -1.760 -39.755 1.00 63.25 193 THR A O 1
ATOM 1394 N N . ARG A 1 194 ? 29.284 -0.047 -38.485 1.00 62.47 194 ARG A N 1
ATOM 1395 C CA . ARG A 1 194 ? 29.522 0.863 -39.619 1.00 62.47 194 ARG A CA 1
ATOM 1396 C C . ARG A 1 194 ? 30.698 0.408 -40.487 1.00 62.47 194 ARG A C 1
ATOM 1398 O O . ARG A 1 194 ? 30.647 0.581 -41.698 1.00 62.47 194 ARG A O 1
ATOM 1405 N N . ALA A 1 195 ? 31.705 -0.232 -39.892 1.00 61.81 195 ALA A N 1
ATOM 1406 C CA . ALA A 1 195 ? 32.838 -0.786 -40.632 1.00 61.81 195 ALA A CA 1
ATOM 1407 C C . ALA A 1 195 ? 32.479 -2.042 -41.455 1.00 61.81 195 ALA A C 1
ATOM 1409 O O . ALA A 1 195 ? 33.117 -2.298 -42.471 1.00 61.81 195 ALA A O 1
ATOM 1410 N N . ARG A 1 196 ? 31.453 -2.817 -41.063 1.00 63.12 196 ARG A N 1
ATOM 1411 C CA . ARG A 1 196 ? 31.045 -4.043 -41.787 1.00 63.12 196 ARG A CA 1
ATOM 1412 C C . ARG A 1 196 ? 30.062 -3.827 -42.932 1.00 63.12 196 ARG A C 1
ATOM 1414 O O . ARG A 1 196 ? 30.064 -4.627 -43.857 1.00 63.12 196 ARG A O 1
ATOM 1421 N N . ASN A 1 197 ? 29.240 -2.783 -42.871 1.00 60.19 197 ASN A N 1
ATOM 1422 C CA . ASN A 1 197 ? 28.268 -2.475 -43.925 1.00 60.19 197 ASN A CA 1
ATOM 1423 C C . ASN A 1 197 ? 28.786 -1.441 -44.932 1.00 60.19 197 ASN A C 1
ATOM 1425 O O . ASN A 1 197 ? 27.994 -0.888 -45.693 1.00 60.19 197 ASN A O 1
ATOM 1429 N N . LEU A 1 198 ? 30.095 -1.159 -44.948 1.00 62.78 198 LEU A N 1
ATOM 1430 C CA . LEU A 1 198 ? 30.681 -0.423 -46.059 1.00 62.78 198 LEU A CA 1
ATOM 1431 C C . LEU A 1 198 ? 30.562 -1.312 -47.312 1.00 62.78 198 LEU A C 1
ATOM 1433 O O . LEU A 1 198 ? 31.104 -2.422 -47.301 1.00 62.78 198 LEU A O 1
ATOM 1437 N N . PRO A 1 199 ? 29.841 -0.878 -48.363 1.00 61.75 199 PRO A N 1
ATOM 1438 C CA . PRO A 1 199 ? 29.727 -1.637 -49.600 1.00 61.75 199 PRO A CA 1
ATOM 1439 C C . PRO A 1 199 ? 31.129 -1.949 -50.119 1.00 61.75 199 PRO A C 1
ATOM 1441 O O . PRO A 1 199 ? 31.963 -1.052 -50.265 1.00 61.75 199 PRO A O 1
ATOM 1444 N N . LYS A 1 200 ? 31.394 -3.230 -50.387 1.00 61.03 200 LYS A N 1
ATOM 1445 C CA . LYS A 1 200 ? 32.698 -3.727 -50.855 1.00 61.03 200 LYS A CA 1
ATOM 1446 C C . LYS A 1 200 ? 33.107 -3.128 -52.213 1.00 61.03 200 LYS A C 1
ATOM 1448 O O . LYS A 1 200 ? 34.267 -3.217 -52.603 1.00 61.03 200 LYS A O 1
ATOM 1453 N N . ASP A 1 201 ? 32.178 -2.440 -52.868 1.00 60.66 201 ASP A N 1
ATOM 1454 C CA . ASP A 1 201 ? 32.319 -1.862 -54.201 1.00 60.66 201 ASP A CA 1
ATOM 1455 C C . ASP A 1 201 ? 33.088 -0.527 -54.208 1.00 60.66 201 ASP A C 1
ATOM 1457 O O . ASP A 1 201 ? 33.524 -0.077 -55.263 1.00 60.66 201 ASP A O 1
ATOM 1461 N N . VAL A 1 202 ? 33.336 0.095 -53.045 1.00 56.81 202 VAL A N 1
ATOM 1462 C CA . VAL A 1 202 ? 34.110 1.357 -52.959 1.00 56.81 202 VAL A CA 1
ATOM 1463 C C . VAL A 1 202 ? 35.612 1.112 -52.738 1.00 56.81 202 VAL A C 1
ATOM 1465 O O . VAL A 1 202 ? 36.432 1.998 -52.970 1.00 56.81 202 VAL A O 1
ATOM 1468 N N . ALA A 1 203 ? 36.019 -0.109 -52.370 1.00 56.25 203 ALA A N 1
ATOM 1469 C CA . ALA A 1 203 ? 37.432 -0.450 -52.161 1.00 56.25 203 ALA A CA 1
ATOM 1470 C C . ALA A 1 203 ? 38.252 -0.547 -53.466 1.00 56.25 203 ALA A C 1
ATOM 1472 O O . ALA A 1 203 ? 39.472 -0.667 -53.403 1.00 56.25 203 ALA A O 1
ATOM 1473 N N . SER A 1 204 ? 37.613 -0.459 -54.640 1.00 57.06 204 SER A N 1
ATOM 1474 C CA . SER A 1 204 ? 38.299 -0.525 -55.942 1.00 57.06 204 SER A CA 1
ATOM 1475 C C . SER A 1 204 ? 38.481 0.832 -56.642 1.00 57.06 204 SER A C 1
ATOM 1477 O O . SER A 1 204 ? 39.038 0.864 -57.733 1.00 57.06 204 SER A O 1
ATOM 1479 N N . ALA A 1 205 ? 38.062 1.958 -56.046 1.00 56.69 205 ALA A N 1
ATOM 1480 C CA . ALA A 1 205 ? 38.102 3.273 -56.712 1.00 56.69 205 ALA A CA 1
ATOM 1481 C C . ALA A 1 205 ? 39.168 4.259 -56.178 1.00 56.69 205 ALA A C 1
ATOM 1483 O O . ALA A 1 205 ? 39.227 5.399 -56.627 1.00 56.69 205 ALA A O 1
ATOM 1484 N N . SER A 1 206 ? 40.030 3.858 -55.237 1.00 54.00 206 SER A N 1
ATOM 1485 C CA . SER A 1 206 ? 40.979 4.765 -54.565 1.00 54.00 206 SER A CA 1
ATOM 1486 C C . SER A 1 206 ? 42.438 4.545 -54.996 1.00 54.00 206 SER A C 1
ATOM 1488 O O . SER A 1 206 ? 43.292 4.248 -54.165 1.00 54.00 206 SER A O 1
ATOM 1490 N N . ASN A 1 207 ? 42.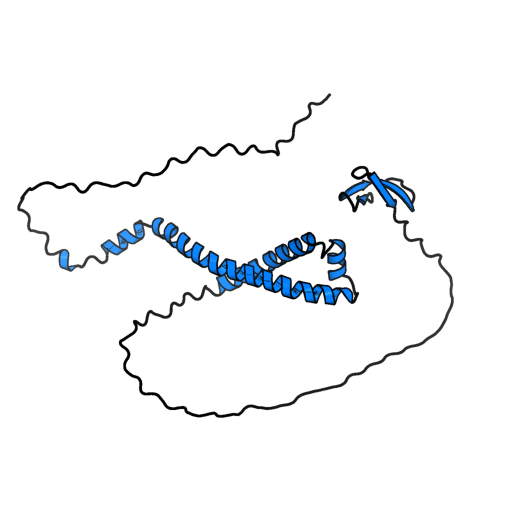733 4.712 -56.288 1.00 55.84 207 ASN A N 1
ATOM 1491 C CA . ASN A 1 207 ? 44.111 4.834 -56.798 1.00 55.84 207 ASN A CA 1
ATOM 1492 C C . ASN A 1 207 ? 44.309 6.043 -57.735 1.00 55.84 207 ASN A C 1
ATOM 1494 O O . ASN A 1 207 ? 45.247 6.077 -58.525 1.00 55.84 207 ASN A O 1
ATOM 1498 N N . SER A 1 208 ? 43.462 7.071 -57.634 1.00 48.41 208 SER A N 1
ATOM 1499 C CA . SER A 1 208 ? 43.632 8.319 -58.386 1.00 48.41 208 SER A CA 1
ATOM 1500 C C . SER A 1 208 ? 43.544 9.541 -57.471 1.00 48.41 208 SER A C 1
ATOM 1502 O O . SER A 1 208 ? 42.464 10.041 -57.168 1.00 48.41 208 SER A O 1
ATOM 1504 N N . SER A 1 209 ? 44.710 10.025 -57.057 1.00 51.78 209 SER A N 1
ATOM 1505 C CA . SER A 1 209 ? 44.960 11.442 -56.757 1.00 51.78 209 SER A CA 1
ATOM 1506 C C . SER A 1 209 ? 45.677 12.063 -57.967 1.00 51.78 209 SER A C 1
ATOM 1508 O O . SER A 1 209 ? 46.283 11.299 -58.722 1.00 51.78 209 SER A O 1
ATOM 1510 N N . PRO A 1 210 ? 45.755 13.402 -58.130 1.00 63.34 210 PRO A N 1
ATOM 1511 C CA . PRO A 1 210 ? 45.114 14.492 -57.376 1.00 63.34 210 PRO A CA 1
ATOM 1512 C C . PRO A 1 210 ? 44.452 15.548 -58.296 1.00 63.34 210 PRO A C 1
ATOM 1514 O O . PRO A 1 210 ? 44.724 15.589 -59.488 1.00 63.34 210 PRO A O 1
ATOM 1517 N N . THR A 1 211 ? 43.681 16.496 -57.749 1.00 47.00 211 THR A N 1
ATOM 1518 C CA . THR A 1 211 ? 43.790 17.924 -58.135 1.00 47.00 211 THR A CA 1
ATOM 1519 C C . THR A 1 211 ? 43.271 18.802 -56.995 1.00 47.00 211 THR A C 1
ATOM 1521 O O . THR A 1 211 ? 42.125 18.696 -56.568 1.00 47.00 211 THR A O 1
ATOM 1524 N N . GLN A 1 212 ? 44.164 19.655 -56.495 1.00 54.22 212 GLN A N 1
ATOM 1525 C CA . GLN A 1 212 ? 43.872 20.790 -55.627 1.00 54.22 212 GLN A CA 1
ATOM 1526 C C . GLN A 1 212 ? 42.978 21.803 -56.352 1.00 54.22 212 GLN A C 1
ATOM 1528 O O . GLN A 1 212 ? 43.327 22.258 -57.435 1.00 54.22 212 GLN A O 1
ATOM 1533 N N . ALA A 1 213 ? 41.912 22.256 -55.697 1.00 55.84 213 ALA A N 1
ATOM 1534 C CA . ALA A 1 213 ? 41.400 23.609 -55.882 1.00 55.84 213 ALA A CA 1
ATOM 1535 C C . ALA A 1 213 ? 40.816 24.093 -54.550 1.00 55.84 213 ALA A C 1
ATOM 1537 O O . ALA A 1 213 ? 39.818 23.579 -54.048 1.00 55.84 213 ALA A O 1
ATOM 1538 N N . GLN A 1 214 ? 41.528 25.044 -53.955 1.00 53.22 214 GLN A N 1
ATOM 1539 C CA . GLN A 1 214 ? 41.079 25.892 -52.859 1.00 53.22 214 GLN A CA 1
ATOM 1540 C C . GLN A 1 214 ? 39.868 26.726 -53.303 1.00 53.22 214 GLN A C 1
ATOM 1542 O O . GLN A 1 214 ? 39.933 27.310 -54.375 1.00 53.22 214 GLN A O 1
ATOM 1547 N N . ASP A 1 215 ? 38.846 26.868 -52.454 1.00 49.03 215 ASP A N 1
ATOM 1548 C CA . ASP A 1 215 ? 38.276 28.179 -52.073 1.00 49.03 215 ASP A CA 1
ATOM 1549 C C . ASP A 1 215 ? 37.269 27.970 -50.923 1.00 49.03 215 ASP A C 1
ATOM 1551 O O . ASP A 1 215 ? 36.266 27.277 -51.052 1.00 49.03 215 ASP A O 1
ATOM 1555 N N . ARG A 1 216 ? 37.676 28.236 -49.680 1.00 49.84 216 ARG A N 1
ATOM 1556 C CA . ARG A 1 216 ? 37.341 29.439 -48.895 1.00 49.84 216 ARG A CA 1
ATOM 1557 C C . ARG A 1 216 ? 35.843 29.696 -48.641 1.00 49.84 216 ARG A C 1
ATOM 1559 O O . ARG A 1 216 ? 35.074 30.107 -49.494 1.00 49.84 216 ARG A O 1
ATOM 1566 N N . THR A 1 217 ? 35.549 29.659 -47.337 1.00 52.09 217 THR A N 1
ATOM 1567 C CA . THR A 1 217 ? 34.718 30.615 -46.578 1.00 52.09 217 THR A CA 1
ATOM 1568 C C . THR A 1 217 ? 33.213 30.701 -46.848 1.00 52.09 217 THR A C 1
ATOM 1570 O O . THR A 1 217 ? 32.771 31.447 -47.709 1.00 52.09 217 THR A O 1
ATOM 1573 N N . ARG A 1 218 ? 32.420 30.166 -45.910 1.00 45.94 218 ARG A N 1
ATOM 1574 C CA . ARG A 1 218 ? 31.577 30.982 -45.003 1.00 45.94 218 ARG A CA 1
ATOM 1575 C C . ARG A 1 218 ? 30.980 30.087 -43.914 1.00 45.94 218 ARG A C 1
ATOM 1577 O O . ARG A 1 218 ? 30.181 29.207 -44.190 1.00 45.94 218 ARG A O 1
ATOM 1584 N N . VAL A 1 219 ? 31.535 30.150 -42.704 1.00 54.59 219 VAL A N 1
ATOM 1585 C CA . VAL A 1 219 ? 30.879 30.760 -41.532 1.00 54.59 219 VAL A CA 1
ATOM 1586 C C . VAL A 1 219 ? 29.412 30.340 -41.419 1.00 54.59 219 VAL A C 1
ATOM 1588 O O . VAL A 1 219 ? 28.534 31.026 -41.926 1.00 54.59 219 VAL A O 1
ATOM 1591 N N . ASN A 1 220 ? 29.148 29.247 -40.704 1.00 50.75 220 ASN A N 1
ATOM 1592 C CA . ASN A 1 220 ? 27.882 29.121 -39.996 1.00 50.75 220 ASN A CA 1
ATOM 1593 C C . ASN A 1 220 ? 28.184 28.877 -38.526 1.00 50.75 220 ASN A C 1
ATOM 1595 O O . ASN A 1 220 ? 28.772 27.871 -38.131 1.00 50.75 220 ASN A O 1
ATOM 1599 N N . ALA A 1 221 ? 27.878 29.926 -37.772 1.00 52.34 221 ALA A N 1
ATOM 1600 C CA . ALA A 1 221 ? 28.193 30.109 -36.382 1.00 52.34 221 ALA A CA 1
ATOM 1601 C C . ALA A 1 221 ? 27.521 29.032 -35.535 1.00 52.34 221 ALA A C 1
ATOM 1603 O O . ALA A 1 221 ? 26.331 28.745 -35.666 1.00 52.34 221 ALA A O 1
ATOM 1604 N N . ALA A 1 222 ? 28.321 28.479 -34.633 1.00 54.06 222 ALA A N 1
ATOM 1605 C CA . ALA A 1 222 ? 27.856 27.768 -33.468 1.00 54.06 222 ALA A CA 1
ATOM 1606 C C . ALA A 1 222 ? 26.971 28.709 -32.635 1.00 54.06 222 ALA A C 1
ATOM 1608 O O . ALA A 1 222 ? 27.468 29.619 -31.977 1.00 54.06 222 ALA A O 1
ATOM 1609 N N . VAL A 1 223 ? 25.658 28.490 -32.670 1.00 59.69 223 VAL A N 1
ATOM 1610 C CA . VAL A 1 223 ? 24.743 28.996 -31.645 1.00 59.69 223 VAL A CA 1
ATOM 1611 C C . VAL A 1 223 ? 24.703 27.933 -30.555 1.00 59.69 223 VAL A C 1
ATOM 1613 O O . VAL A 1 223 ? 24.003 26.929 -30.661 1.00 59.69 223 VAL A O 1
ATOM 1616 N N . ILE A 1 224 ? 25.539 28.133 -29.541 1.00 54.38 224 ILE A N 1
ATOM 1617 C CA . ILE A 1 224 ? 25.459 27.451 -28.252 1.00 54.38 224 ILE A CA 1
ATOM 1618 C C . ILE A 1 224 ? 24.365 28.190 -27.469 1.00 54.38 224 ILE A C 1
ATOM 1620 O O . ILE A 1 224 ? 24.574 29.359 -27.153 1.00 54.38 224 ILE A O 1
ATOM 1624 N N . PRO A 1 225 ? 23.198 27.589 -27.176 1.00 58.81 225 PRO A N 1
ATOM 1625 C CA . PRO A 1 225 ? 22.275 28.196 -26.234 1.00 58.81 225 PRO A CA 1
ATOM 1626 C C . PRO A 1 225 ? 22.874 28.122 -24.828 1.00 58.81 225 PRO A C 1
ATOM 1628 O O . PRO A 1 225 ? 23.258 27.050 -24.348 1.00 58.81 225 PRO A O 1
ATOM 1631 N N . ASP A 1 226 ? 22.957 29.298 -24.212 1.00 53.66 226 ASP A N 1
ATOM 1632 C CA . ASP A 1 226 ? 23.358 29.552 -22.838 1.00 53.66 226 ASP A CA 1
ATOM 1633 C C . ASP A 1 226 ? 22.787 28.522 -21.862 1.00 53.66 226 ASP A C 1
ATOM 1635 O O . ASP A 1 226 ? 21.577 28.326 -21.729 1.00 53.66 226 ASP A O 1
ATOM 1639 N N . ARG A 1 227 ? 23.702 27.878 -21.140 1.00 56.12 227 ARG A N 1
ATOM 1640 C CA . ARG A 1 227 ? 23.414 27.075 -19.957 1.00 56.12 227 ARG A CA 1
ATOM 1641 C C . ARG A 1 227 ? 23.202 28.053 -18.795 1.00 56.12 227 ARG A C 1
ATOM 1643 O O . ARG A 1 227 ? 24.183 28.666 -18.374 1.00 56.12 227 ARG A O 1
ATOM 1650 N N . PRO A 1 228 ? 21.980 28.223 -18.257 1.00 63.91 228 PRO A N 1
ATOM 1651 C CA . PRO A 1 228 ? 21.780 29.088 -17.106 1.00 63.91 228 PRO A CA 1
ATOM 1652 C C . PRO A 1 228 ? 22.557 28.540 -15.906 1.00 63.91 228 PRO A C 1
ATOM 1654 O O . PRO A 1 228 ? 22.550 27.336 -15.627 1.00 63.91 228 PRO A O 1
ATOM 1657 N N . ALA A 1 229 ? 23.256 29.450 -15.232 1.00 59.28 229 ALA A N 1
ATOM 1658 C CA . ALA A 1 229 ? 24.030 29.197 -14.032 1.00 59.28 229 ALA A CA 1
ATOM 1659 C C . ALA A 1 229 ? 23.166 28.496 -12.973 1.00 59.28 229 ALA A C 1
ATOM 1661 O O . ALA A 1 229 ? 22.135 29.012 -12.543 1.00 59.28 229 ALA A O 1
ATOM 1662 N N . GLN A 1 230 ? 23.603 27.309 -12.552 1.00 57.78 230 GLN A N 1
ATOM 1663 C CA . GLN A 1 230 ? 23.104 26.661 -11.347 1.00 57.78 230 GLN A CA 1
ATOM 1664 C C . GLN A 1 230 ? 23.457 27.552 -10.155 1.00 57.78 230 GLN A C 1
ATOM 1666 O O . GLN A 1 230 ? 24.631 27.736 -9.836 1.00 57.78 230 GLN A O 1
ATOM 1671 N N . ALA A 1 231 ? 22.433 28.122 -9.524 1.00 64.88 231 ALA A N 1
ATOM 1672 C CA . ALA A 1 231 ? 22.566 28.774 -8.235 1.00 64.88 231 ALA A CA 1
ATOM 1673 C C . ALA A 1 231 ? 23.106 27.761 -7.204 1.00 64.88 231 ALA A C 1
ATOM 1675 O O . ALA A 1 231 ? 22.686 26.598 -7.227 1.00 64.88 231 ALA A O 1
ATOM 1676 N N . PRO A 1 232 ? 24.024 28.166 -6.308 1.00 64.19 232 PRO A N 1
ATOM 1677 C CA . PRO A 1 232 ? 24.448 27.321 -5.203 1.00 64.19 232 PRO A CA 1
ATOM 1678 C C . PRO A 1 232 ? 23.226 26.992 -4.342 1.00 64.19 232 PRO A C 1
ATOM 1680 O O . PRO A 1 232 ? 22.518 27.886 -3.880 1.00 64.19 232 PRO A O 1
ATOM 1683 N N . ALA A 1 233 ? 22.968 25.693 -4.184 1.00 55.50 233 ALA A N 1
ATOM 1684 C CA . ALA A 1 233 ? 21.956 25.178 -3.283 1.00 55.50 233 ALA A CA 1
ATOM 1685 C C . ALA A 1 233 ? 22.225 25.742 -1.885 1.00 55.50 233 ALA A C 1
ATOM 1687 O O . ALA A 1 233 ? 23.311 25.564 -1.332 1.00 55.50 233 ALA A O 1
ATOM 1688 N N . ALA A 1 234 ? 21.239 26.467 -1.365 1.00 60.31 234 ALA A N 1
ATOM 1689 C CA . ALA A 1 234 ? 21.212 26.878 0.018 1.00 60.31 234 ALA A CA 1
ATOM 1690 C C . ALA A 1 234 ? 21.294 25.621 0.886 1.00 60.31 234 ALA A C 1
ATOM 1692 O O . ALA A 1 234 ? 20.517 24.684 0.718 1.00 60.31 234 ALA A O 1
ATOM 1693 N N . ASP A 1 235 ? 22.288 25.638 1.762 1.00 50.66 235 ASP A N 1
ATOM 1694 C CA . ASP A 1 235 ? 22.527 24.717 2.859 1.00 50.66 235 ASP A CA 1
ATOM 1695 C C . ASP A 1 235 ? 21.216 24.550 3.648 1.00 50.66 235 ASP A C 1
ATOM 1697 O O . ASP A 1 235 ? 20.795 25.438 4.397 1.00 50.66 235 ASP A O 1
ATOM 1701 N N . GLU A 1 236 ? 20.504 23.450 3.395 1.00 56.31 236 GLU A N 1
ATOM 1702 C CA . GLU A 1 236 ? 19.302 23.095 4.136 1.00 56.31 236 GLU A CA 1
ATOM 1703 C C . GLU A 1 236 ? 19.753 22.674 5.530 1.00 56.31 236 GLU A C 1
ATOM 1705 O O . GLU A 1 236 ? 20.281 21.585 5.751 1.00 56.31 236 GLU A O 1
ATOM 1710 N N . ALA A 1 237 ? 19.611 23.623 6.453 1.00 57.00 237 ALA A N 1
ATOM 1711 C CA . ALA A 1 237 ? 19.913 23.484 7.860 1.00 57.00 237 ALA A CA 1
ATOM 1712 C C . ALA A 1 237 ? 19.265 22.214 8.423 1.00 57.00 237 ALA A C 1
ATOM 1714 O O . ALA A 1 237 ? 18.057 22.176 8.638 1.00 57.00 237 ALA A O 1
ATOM 1715 N N . ASP A 1 238 ? 20.096 21.207 8.687 1.00 55.44 238 ASP A N 1
ATOM 1716 C CA . ASP A 1 238 ? 19.763 19.979 9.401 1.00 55.44 238 ASP A CA 1
ATOM 1717 C C . ASP A 1 238 ? 19.221 20.319 10.810 1.00 55.44 238 ASP A C 1
ATOM 1719 O O . ASP A 1 238 ? 19.991 20.707 11.700 1.00 55.44 238 ASP A O 1
ATOM 1723 N N . PRO A 1 239 ? 17.900 20.197 11.059 1.00 64.75 239 PRO A N 1
ATOM 1724 C CA . PRO A 1 239 ? 17.304 20.532 12.345 1.00 64.75 239 PRO A CA 1
ATOM 1725 C C . PRO A 1 239 ? 17.462 19.403 13.377 1.00 64.75 239 PRO A C 1
ATOM 1727 O O . PRO A 1 239 ? 16.885 19.490 14.463 1.00 64.75 239 PRO A O 1
ATOM 1730 N N . GLN A 1 240 ? 18.230 18.344 13.087 1.00 58.59 240 GLN A N 1
ATOM 1731 C CA . GLN A 1 240 ? 18.327 17.171 13.957 1.00 58.59 240 GLN A CA 1
ATOM 1732 C C . GLN A 1 240 ? 19.647 17.011 14.707 1.00 58.59 240 GLN A C 1
ATOM 1734 O O . GLN A 1 240 ? 19.819 15.991 15.368 1.00 58.59 240 GLN A O 1
ATOM 1739 N N . ARG A 1 241 ? 20.559 17.995 14.726 1.00 58.34 241 ARG A N 1
ATOM 1740 C CA . ARG A 1 241 ? 21.772 17.876 15.556 1.00 58.34 241 ARG A CA 1
ATOM 1741 C C . ARG A 1 241 ? 21.417 17.941 17.057 1.00 58.34 241 ARG A C 1
ATOM 1743 O O . ARG A 1 241 ? 21.098 19.024 17.557 1.00 58.34 241 ARG A O 1
ATOM 1750 N N . PRO A 1 242 ? 21.505 16.833 17.824 1.00 64.81 242 PRO A N 1
ATOM 1751 C CA . PRO A 1 242 ? 21.188 16.850 19.245 1.00 64.81 242 PRO A CA 1
ATOM 1752 C C . PRO A 1 242 ? 22.261 17.646 19.996 1.00 64.81 242 PRO A C 1
ATOM 1754 O O . PRO A 1 242 ? 23.459 17.354 19.913 1.00 64.81 242 PRO A O 1
ATOM 1757 N N . ARG A 1 243 ? 21.839 18.677 20.736 1.00 61.34 243 ARG A N 1
ATOM 1758 C CA . ARG A 1 243 ? 22.721 19.454 21.616 1.00 61.34 243 ARG A CA 1
ATOM 1759 C C . ARG A 1 243 ? 23.268 18.534 22.712 1.00 61.34 243 ARG A C 1
ATOM 1761 O O . ARG A 1 243 ? 22.521 18.092 23.580 1.00 61.34 243 ARG A O 1
ATOM 1768 N N . ARG A 1 244 ? 24.577 18.258 22.687 1.00 68.06 244 ARG A N 1
ATOM 1769 C CA . ARG A 1 244 ? 25.284 17.635 23.816 1.00 68.06 244 ARG A CA 1
ATOM 1770 C C . ARG A 1 244 ? 25.238 18.592 25.007 1.00 68.06 244 ARG A C 1
ATOM 1772 O O . ARG A 1 244 ? 25.772 19.694 24.933 1.00 68.06 244 ARG A O 1
ATOM 1779 N N . ILE A 1 245 ? 24.598 18.156 26.084 1.00 68.56 245 ILE A N 1
ATOM 1780 C CA . ILE A 1 245 ? 24.626 18.820 27.387 1.00 68.56 245 ILE A CA 1
ATOM 1781 C C . ILE A 1 245 ? 25.963 18.445 28.053 1.00 68.56 245 ILE A C 1
ATOM 1783 O O . ILE A 1 245 ? 26.272 17.252 28.111 1.00 68.56 245 ILE A O 1
ATOM 1787 N N . PRO A 1 246 ? 26.782 19.410 28.510 1.00 60.72 246 PRO A N 1
ATOM 1788 C CA . PRO A 1 246 ? 28.010 19.101 29.233 1.00 60.72 246 PRO A CA 1
ATOM 1789 C C . PRO A 1 246 ? 27.691 18.514 30.622 1.00 60.72 246 PRO A C 1
ATOM 1791 O O . PRO A 1 246 ? 26.726 18.951 31.257 1.00 60.72 246 PRO A O 1
ATOM 1794 N N . PRO A 1 247 ? 28.474 17.530 31.098 1.00 68.50 247 PRO A N 1
ATOM 1795 C CA . PRO A 1 247 ? 28.311 16.977 32.438 1.00 68.50 247 PRO A CA 1
ATOM 1796 C C . PRO A 1 247 ? 28.642 18.030 33.507 1.00 68.50 247 PRO A C 1
ATOM 1798 O O . PRO A 1 247 ? 29.553 18.839 33.321 1.00 68.50 247 PRO A O 1
ATOM 1801 N N . ARG A 1 248 ? 27.868 18.014 34.598 1.00 63.56 248 ARG A N 1
ATOM 1802 C CA . ARG A 1 248 ? 28.167 18.721 35.850 1.00 63.56 248 ARG A CA 1
ATOM 1803 C C . ARG A 1 248 ? 29.129 17.909 36.701 1.00 63.56 248 ARG A C 1
ATOM 1805 O O . ARG A 1 248 ? 28.984 16.666 36.685 1.00 63.56 248 ARG A O 1
#

Foldseek 3Di:
DFDWDADPPPRDTHTPVDDAQQDWDADPPPRDIDGHHHDPPPPPPDDDDDDDDDDDDDDDDDDDDDDDDDDDDDDDPPDDDDDDPDDDPPPPPPPPPPPPVVVVVVLLVVLLVVLVVVLVVVCVVVVVDDPVVVVCLVPNPDPVNVVSVVVSVVSSVVSSVVSSVCCVVVVVVVVVVVVVVVVVVCPPVVVVVVVVPPPPVVVPPPPDDDDDDDDDDDDDDDPDPDDPDDDPPPDPDDPPDDDDDDDD

Organism: NCBI:txid449393

Secondary structure (DSSP, 8-state):
-PPEEE-TTT--EEE-SSPPTT-EEE-TTT--EEEPPPPPPPPP--------------------------------------------------------HHHHHHHHHHHHHHHHHHHHHHHHHTTS--HHHHHHHHH---THHHHHHHHHHHHHHHHHHHHHHHHHHHHHHHHHHHHHHHHHS-HHHHHHHHHHSS-GGGTTS-------------------------PPPP----TT---PPPP-

Sequence (248 aa):
MARGLQCPACGEHHRIDGAAPGSTFKCGGCSRTLRVPGSPATPPSSSSATSSATSSATSSATSSGAAQAKAPESEKPTRQVRSEARPNKFHLPPYEGALPLAARIVSWVIAVPVSGFISLKIAVLIGLLSTNDLIDLITGSGGGRYLRMVIFIPLWALVTAGVVSLILEVGERLLANYGKTLSSANPERSASTRARNLPKDVASASNSSPTQAQDRTRVNAAVIPDRPAQAPAADEADPQRPRRIPPR

Radius of gyration: 38.74 Å; chains: 1; bounding box: 76×62×103 Å

pLDDT: mean 71.14, std 16.22, range [42.78, 96.38]